Protein AF-A0A2V9P251-F1 (afdb_monomer_lite)

Secondary structure (DSSP, 8-state):
--S---SPPPHHHHHHHHHHHHHIIIIIT---PBPTT-SSB-EEE--GGG-GGGTTSSSS---TTHHHHHHHTTEEEE------TTSTT--S--S-EEEEPS-TTSS-GGGSEEEPBTT----SSSEEEPPP-EEE--STTS--EEE--B-BTTB---HHHHHHHHHT--EEBTEEEEE----B-----TT----

pLDDT: mean 88.56, std 14.79, range [35.94, 98.62]

Foldseek 3Di:
DDDDDPAADEPVVLLVVLLVVQCCCCPVVVNFDADDVGPATADADEQDLLCQLNQLPRPSHDQVLRQVSCVVNHYQEYEHDDNDPPRSNHAPDALAKFAFADDNNGGPSNSDGGGAAPPDDDDHDNIYDYADWDWAPPDDPDDIDTLRQEDDPVDHDDVVSVVSRVVSQHAHHVCSVGRDHDHDYDPDDVPDDDD

Structure (mmCIF, N/CA/C/O backbone):
data_AF-A0A2V9P251-F1
#
_entry.id   AF-A0A2V9P251-F1
#
loop_
_atom_site.group_PDB
_atom_site.id
_atom_site.type_symbol
_atom_site.label_atom_id
_atom_site.label_alt_id
_atom_site.label_comp_id
_atom_site.label_asym_id
_atom_site.label_entity_id
_atom_site.label_seq_id
_atom_site.pdbx_PDB_ins_code
_atom_site.Cartn_x
_atom_site.Cartn_y
_atom_site.Cartn_z
_atom_site.occupancy
_atom_site.B_iso_or_equiv
_atom_site.auth_seq_id
_atom_site.auth_comp_id
_atom_site.auth_asym_id
_atom_site.auth_atom_id
_atom_site.pdbx_PDB_model_num
ATOM 1 N N . MET A 1 1 ? 2.688 17.380 0.566 1.00 39.50 1 MET A N 1
ATOM 2 C CA . MET A 1 1 ? 3.523 18.084 1.564 1.00 39.50 1 MET A CA 1
ATOM 3 C C . MET A 1 1 ? 4.499 17.103 2.202 1.00 39.50 1 MET A C 1
ATOM 5 O O . MET A 1 1 ? 4.046 16.197 2.878 1.00 39.50 1 MET A O 1
ATOM 9 N N . HIS A 1 2 ? 5.799 17.249 1.921 1.00 40.16 2 HIS A N 1
ATOM 10 C CA . HIS A 1 2 ? 6.932 17.046 2.845 1.00 40.16 2 HIS A CA 1
ATOM 11 C C . HIS A 1 2 ? 8.227 17.407 2.093 1.00 40.16 2 HIS A C 1
ATOM 13 O O . HIS A 1 2 ? 9.021 16.552 1.711 1.00 40.16 2 HIS A O 1
ATOM 19 N N . HIS A 1 3 ? 8.419 18.707 1.858 1.00 35.94 3 HIS A N 1
ATOM 20 C CA . HIS A 1 3 ? 9.740 19.277 1.613 1.00 35.94 3 HIS A CA 1
ATOM 21 C C . HIS A 1 3 ? 10.192 19.915 2.935 1.00 35.94 3 HIS A C 1
ATOM 23 O O . HIS A 1 3 ? 9.506 20.794 3.446 1.00 35.94 3 HIS A O 1
ATOM 29 N N . GLY A 1 4 ? 11.311 19.463 3.513 1.00 38.66 4 GLY A N 1
ATOM 30 C CA . GLY A 1 4 ? 12.093 20.314 4.422 1.00 38.66 4 GLY A CA 1
ATOM 31 C C . GLY A 1 4 ? 11.937 20.184 5.944 1.00 38.66 4 GLY A C 1
ATOM 32 O O . GLY A 1 4 ? 12.237 21.155 6.628 1.00 38.66 4 GLY A O 1
ATOM 33 N N . VAL A 1 5 ? 11.565 19.035 6.525 1.00 47.91 5 VAL A N 1
ATOM 34 C CA . VAL A 1 5 ? 11.660 18.870 7.996 1.00 47.91 5 VAL A CA 1
ATOM 35 C C . VAL A 1 5 ? 12.828 17.948 8.349 1.00 47.91 5 VAL A C 1
ATOM 37 O O . VAL A 1 5 ? 12.764 16.740 8.157 1.00 47.91 5 VAL A O 1
ATOM 40 N N . GLY A 1 6 ? 13.918 18.527 8.862 1.00 52.47 6 GLY A N 1
ATOM 41 C CA . GLY A 1 6 ? 15.155 17.827 9.247 1.00 52.47 6 GLY A CA 1
ATOM 42 C C . GLY A 1 6 ? 15.065 16.982 10.526 1.00 52.47 6 GLY A C 1
ATOM 43 O O . GLY A 1 6 ? 16.098 16.622 11.086 1.00 52.47 6 GLY A O 1
ATOM 44 N N . LYS A 1 7 ? 13.856 16.689 11.022 1.00 58.16 7 LYS A N 1
ATOM 45 C CA . LYS A 1 7 ? 13.626 15.834 12.193 1.00 58.16 7 LYS A CA 1
ATOM 46 C C . LYS A 1 7 ? 12.482 14.852 11.913 1.00 58.16 7 LYS A C 1
ATOM 48 O O . LYS A 1 7 ? 11.499 15.260 11.297 1.00 58.16 7 LYS A O 1
ATOM 53 N N . PRO A 1 8 ? 12.606 13.585 12.348 1.00 64.50 8 PRO A N 1
ATOM 54 C CA . PRO A 1 8 ? 11.545 12.596 12.206 1.00 64.50 8 PRO A CA 1
ATOM 55 C C . PRO A 1 8 ? 10.270 13.065 12.910 1.00 64.50 8 PRO A C 1
ATOM 57 O O . PRO A 1 8 ? 10.334 13.626 14.007 1.00 64.50 8 PRO A O 1
ATOM 60 N N . ASP A 1 9 ? 9.127 12.839 12.262 1.00 70.75 9 ASP A N 1
ATOM 61 C CA . ASP A 1 9 ? 7.823 13.136 12.847 1.00 70.75 9 ASP A CA 1
ATOM 62 C C . ASP A 1 9 ? 7.563 12.254 14.081 1.00 70.75 9 ASP A C 1
ATOM 64 O O . ASP A 1 9 ? 8.146 11.174 14.219 1.00 70.75 9 ASP A O 1
ATOM 68 N N . LYS A 1 10 ? 6.717 12.728 15.000 1.00 86.94 10 LYS A N 1
ATOM 69 C CA . LYS A 1 10 ? 6.345 11.995 16.220 1.00 86.94 10 LYS A CA 1
ATOM 70 C C . LYS A 1 10 ? 4.962 11.351 16.067 1.00 86.94 10 LYS A C 1
ATOM 72 O O . LYS A 1 10 ? 4.095 11.979 15.456 1.00 86.94 10 LYS A O 1
ATOM 77 N N . PRO A 1 11 ? 4.709 10.181 16.689 1.00 91.94 11 PRO A N 1
ATOM 78 C CA . PRO A 1 11 ? 3.411 9.500 16.642 1.00 91.94 11 PRO A CA 1
ATOM 79 C C . PRO A 1 11 ? 2.206 10.413 16.922 1.00 91.94 11 PRO A C 1
ATOM 81 O O . PRO A 1 11 ? 1.194 10.357 16.221 1.00 91.94 11 PRO A O 1
ATOM 84 N N . GLU A 1 12 ? 2.313 11.294 17.918 1.00 93.00 12 GLU A N 1
ATOM 85 C CA . GLU A 1 12 ? 1.229 12.193 18.328 1.00 93.00 12 GLU A CA 1
ATOM 86 C C . GLU A 1 12 ? 0.926 13.238 17.251 1.00 93.00 12 GLU A C 1
ATOM 88 O O . GLU A 1 12 ? -0.236 13.545 16.977 1.00 93.00 12 GLU A O 1
ATOM 93 N N . ASN A 1 13 ? 1.970 13.771 16.614 1.00 91.81 13 ASN A N 1
ATOM 94 C CA . ASN A 1 13 ? 1.813 14.760 15.559 1.00 91.81 13 ASN A CA 1
ATOM 95 C C . ASN A 1 13 ? 1.251 14.126 14.283 1.00 91.81 13 ASN A C 1
ATOM 97 O O . ASN A 1 13 ? 0.308 14.670 13.712 1.00 91.81 13 ASN A O 1
ATOM 101 N N . THR A 1 14 ? 1.755 12.951 13.896 1.00 93.62 14 THR A N 1
ATOM 102 C CA . THR A 1 14 ? 1.234 12.183 12.759 1.00 93.62 14 THR A CA 1
ATOM 103 C C . THR A 1 14 ? -0.256 11.890 12.931 1.00 93.62 14 THR A C 1
ATOM 105 O O . THR A 1 14 ? -1.044 12.178 12.032 1.00 93.62 14 THR A O 1
ATOM 108 N N . ARG A 1 15 ? -0.685 11.425 14.115 1.00 96.69 15 ARG A N 1
ATOM 109 C CA . ARG A 1 15 ? -2.111 11.213 14.418 1.00 96.69 15 ARG A CA 1
ATOM 110 C C . ARG A 1 15 ? -2.925 12.491 14.270 1.00 96.69 15 ARG A C 1
ATOM 112 O O . ARG A 1 15 ? -3.966 12.477 13.622 1.00 96.69 15 ARG A O 1
ATOM 119 N N . ARG A 1 16 ? -2.462 13.588 14.873 1.00 96.38 16 ARG A N 1
ATOM 120 C CA . ARG A 1 16 ? -3.161 14.877 14.837 1.00 96.38 16 ARG A CA 1
ATOM 121 C C . ARG A 1 16 ? -3.346 15.376 13.405 1.00 96.38 16 ARG A C 1
ATOM 123 O O . ARG A 1 16 ? -4.440 15.794 13.050 1.00 96.38 16 ARG A O 1
ATOM 130 N N . VAL A 1 17 ? -2.297 15.324 12.584 1.00 95.06 17 VAL A N 1
ATOM 131 C CA . VAL A 1 17 ? -2.354 15.774 11.185 1.00 95.06 17 VAL A CA 1
ATOM 132 C C . VAL A 1 17 ? -3.311 14.905 10.369 1.00 95.06 17 VAL A C 1
ATOM 134 O O . VAL A 1 17 ? -4.145 15.454 9.652 1.00 95.06 17 VAL A O 1
ATOM 137 N N . LEU A 1 18 ? -3.233 13.578 10.508 1.00 96.44 18 LEU A N 1
ATOM 138 C CA . LEU A 1 18 ? -4.106 12.650 9.785 1.00 96.44 18 LEU A CA 1
ATOM 139 C C . LEU A 1 18 ? -5.579 12.836 10.156 1.00 96.44 18 LEU A C 1
ATOM 141 O O . LEU A 1 18 ? -6.403 12.997 9.260 1.00 96.44 18 LEU A O 1
ATOM 145 N N . SER A 1 19 ? -5.907 12.863 11.451 1.00 96.06 19 SER A N 1
ATOM 146 C CA . SER A 1 19 ? -7.288 13.058 11.905 1.00 96.06 19 SER A CA 1
ATOM 147 C C . SER A 1 19 ? -7.840 14.411 11.467 1.00 96.06 19 SER A C 1
ATOM 149 O O . SER A 1 19 ? -8.916 14.457 10.884 1.00 96.06 19 SER A O 1
ATOM 151 N N . ASN A 1 20 ? -7.086 15.500 11.667 1.00 96.75 20 ASN A N 1
ATOM 152 C CA . ASN A 1 20 ? -7.547 16.837 11.292 1.00 96.75 20 ASN A CA 1
ATOM 153 C C . ASN A 1 20 ? -7.801 16.941 9.785 1.00 96.75 20 ASN A C 1
ATOM 155 O O . ASN A 1 20 ? -8.830 17.459 9.368 1.00 96.75 20 ASN A O 1
ATOM 159 N N . PHE A 1 21 ? -6.875 16.444 8.960 1.00 96.12 21 PHE A N 1
ATOM 160 C CA . PHE A 1 21 ? -7.030 16.524 7.511 1.00 96.12 21 PHE A CA 1
ATOM 161 C C . PHE A 1 21 ? -8.174 15.640 7.003 1.00 96.12 21 PHE A C 1
ATOM 163 O O . PHE A 1 21 ? -8.950 16.074 6.155 1.00 96.12 21 PHE A O 1
ATOM 170 N N . ARG A 1 22 ? -8.327 14.430 7.558 1.00 96.38 22 ARG A N 1
ATOM 171 C CA . ARG A 1 22 ? -9.478 13.555 7.298 1.00 96.38 22 ARG A CA 1
ATOM 172 C C . ARG A 1 22 ? -10.793 14.263 7.628 1.00 96.38 22 ARG A C 1
ATOM 174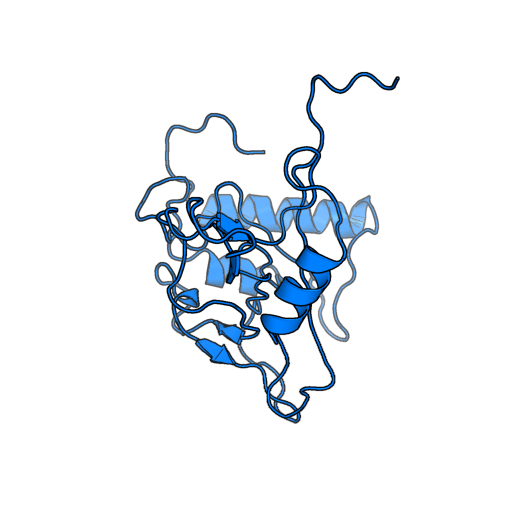 O O . ARG A 1 22 ? -11.708 14.225 6.813 1.00 96.38 22 ARG A O 1
ATOM 181 N N . ASP A 1 23 ? -10.884 14.895 8.793 1.00 95.25 23 ASP A N 1
ATOM 182 C CA . ASP A 1 23 ? -12.118 15.534 9.258 1.00 95.25 23 ASP A CA 1
ATOM 183 C C . ASP A 1 23 ? -12.479 16.753 8.403 1.00 95.25 23 ASP A C 1
ATOM 185 O O . ASP A 1 23 ? -13.636 16.891 8.017 1.00 95.25 23 ASP A O 1
ATOM 189 N N . ILE A 1 24 ? -11.496 17.565 8.000 1.00 96.62 24 ILE A N 1
ATOM 190 C CA . ILE A 1 24 ? -11.701 18.659 7.034 1.00 96.62 24 ILE A CA 1
ATOM 191 C C . ILE A 1 24 ? -12.246 18.106 5.708 1.00 96.62 24 ILE A C 1
ATOM 193 O O . ILE A 1 24 ? -13.271 18.568 5.204 1.00 96.62 24 ILE A O 1
ATOM 197 N N . LEU A 1 25 ? -11.608 17.071 5.150 1.00 96.38 25 LEU A N 1
ATOM 198 C CA . LEU A 1 25 ? -12.067 16.455 3.902 1.00 96.38 25 LEU A CA 1
ATOM 199 C C . LEU A 1 25 ? -13.481 15.875 4.018 1.00 96.38 25 LEU A C 1
ATOM 201 O O . LEU A 1 25 ? -14.249 15.960 3.063 1.00 96.38 25 LEU A O 1
ATOM 205 N N . ALA A 1 26 ? -13.828 15.281 5.158 1.00 95.06 26 ALA A N 1
ATOM 206 C CA . ALA A 1 26 ? -15.131 14.667 5.374 1.00 95.06 26 ALA A CA 1
ATOM 207 C C . ALA A 1 26 ? -16.236 15.705 5.605 1.00 95.06 26 ALA A C 1
ATOM 209 O O . ALA A 1 26 ? -17.254 15.682 4.919 1.00 95.06 26 ALA A O 1
ATOM 210 N N . PHE A 1 27 ? -16.042 16.612 6.560 1.00 94.00 27 PHE A N 1
ATOM 211 C CA . PHE A 1 27 ? -17.118 17.448 7.092 1.00 94.00 27 PHE A CA 1
ATOM 212 C C . PHE A 1 27 ? -17.202 18.825 6.439 1.00 94.00 27 PHE A C 1
ATOM 214 O O . PHE A 1 27 ? -18.299 19.363 6.321 1.00 94.00 27 PHE A O 1
ATOM 221 N N . GLU A 1 28 ? -16.081 19.387 5.983 1.00 96.06 28 GLU A N 1
ATOM 222 C CA . GLU A 1 28 ? -16.081 20.691 5.307 1.00 96.06 28 GLU A CA 1
ATOM 223 C C . GLU A 1 28 ? -16.204 20.543 3.788 1.00 96.06 28 GLU A C 1
ATOM 225 O O . GLU A 1 28 ? -16.852 21.359 3.134 1.00 96.06 28 GLU A O 1
ATOM 230 N N . HIS A 1 29 ? -15.611 19.489 3.219 1.00 96.25 29 HIS A N 1
ATOM 231 C CA . HIS A 1 29 ? -15.580 19.286 1.767 1.00 96.25 29 HIS A CA 1
ATOM 232 C C . HIS A 1 29 ? -16.462 18.139 1.257 1.00 96.25 29 HIS A C 1
ATOM 234 O O . HIS A 1 29 ? -16.641 18.018 0.045 1.00 96.25 29 HIS A O 1
ATOM 240 N N . GLY A 1 30 ? -17.012 17.291 2.135 1.00 94.19 30 GLY A N 1
ATOM 241 C CA . GLY A 1 30 ? -17.865 16.168 1.724 1.00 94.19 30 GLY A CA 1
ATOM 242 C C . GLY A 1 30 ? -17.152 15.133 0.844 1.00 94.19 30 GLY A C 1
ATOM 243 O O . GLY A 1 30 ? -17.795 14.423 0.076 1.00 94.19 30 GLY A O 1
ATOM 244 N N . CYS A 1 31 ? -15.819 15.064 0.904 1.00 94.75 31 CYS A N 1
ATOM 245 C CA . CYS A 1 31 ? -14.997 14.223 0.032 1.00 94.75 31 CYS A CA 1
ATOM 246 C C . CYS A 1 31 ? -14.789 12.800 0.562 1.00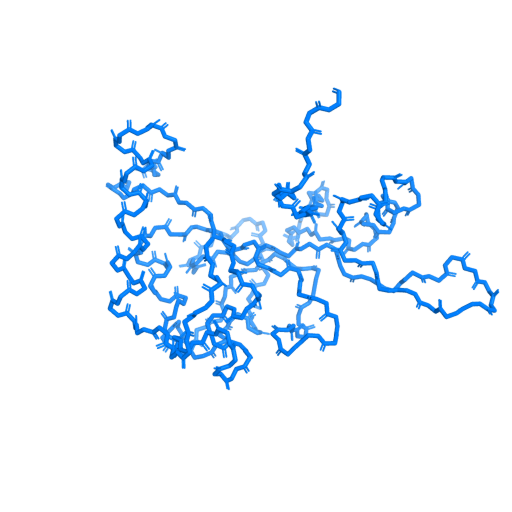 94.75 31 CYS A C 1
ATOM 248 O O . CYS A 1 31 ? -14.278 11.955 -0.173 1.00 94.75 31 CYS A O 1
ATOM 250 N N . LEU A 1 32 ? -15.134 12.530 1.823 1.00 93.94 32 LEU A N 1
ATOM 251 C CA . LEU A 1 32 ? -14.963 11.222 2.454 1.00 93.94 32 LEU A CA 1
ATOM 252 C C . LEU A 1 32 ? -16.281 10.737 3.048 1.00 93.94 32 LEU A C 1
ATOM 254 O O . LEU A 1 32 ? -17.010 11.502 3.674 1.00 93.94 32 LEU A O 1
ATOM 258 N N . ALA A 1 33 ? -16.543 9.444 2.884 1.00 87.94 33 ALA A N 1
ATOM 259 C CA . ALA A 1 33 ? -17.666 8.761 3.506 1.00 87.94 33 ALA A CA 1
ATOM 260 C C . ALA A 1 33 ? -17.204 7.986 4.745 1.00 87.94 33 ALA A C 1
ATOM 262 O O . ALA A 1 33 ? -16.061 7.523 4.822 1.00 87.94 33 ALA A O 1
ATOM 263 N N . SER A 1 34 ? -18.111 7.805 5.697 1.00 85.38 34 SER A N 1
ATOM 264 C CA . SER A 1 34 ? -17.949 6.811 6.756 1.00 85.38 34 SER A CA 1
ATOM 265 C C . SER A 1 34 ? -18.421 5.441 6.263 1.00 85.38 34 SER A C 1
ATOM 267 O O . SER A 1 34 ? -19.246 5.354 5.354 1.00 85.38 34 SER A O 1
ATOM 269 N N . GLY A 1 35 ? -17.871 4.367 6.832 1.00 72.81 35 GLY A N 1
ATOM 270 C CA . GLY A 1 35 ? -18.372 3.014 6.571 1.00 72.81 35 GLY A CA 1
ATOM 271 C C . GLY A 1 35 ? -19.738 2.785 7.224 1.00 72.81 35 GLY A C 1
ATOM 272 O O . GLY A 1 35 ? -20.095 3.484 8.171 1.00 72.81 35 GLY A O 1
ATOM 273 N N . ASP A 1 36 ? -20.486 1.787 6.751 1.00 67.06 36 ASP A N 1
ATOM 274 C CA . ASP A 1 36 ? -21.768 1.412 7.356 1.00 67.06 36 ASP A CA 1
ATOM 275 C C . ASP A 1 36 ? -21.584 1.055 8.841 1.00 67.06 36 ASP A C 1
ATOM 277 O O . ASP A 1 36 ? -20.891 0.097 9.185 1.00 67.06 36 ASP A O 1
ATOM 281 N N . GLY A 1 37 ? -22.202 1.843 9.725 1.00 69.12 37 GLY A N 1
ATOM 282 C CA . GLY A 1 37 ? -22.107 1.675 11.180 1.00 69.12 37 GLY A CA 1
ATOM 283 C C . GLY A 1 37 ? -20.851 2.270 11.830 1.00 69.12 37 GLY A C 1
ATOM 284 O O . GLY A 1 37 ? -20.758 2.266 13.057 1.00 69.12 37 GLY A O 1
ATOM 285 N N . ASP A 1 38 ? -19.919 2.824 11.049 1.00 74.88 38 ASP A N 1
ATOM 286 C CA . ASP A 1 38 ? -18.757 3.545 11.565 1.00 74.88 38 ASP A CA 1
ATOM 287 C C . ASP A 1 38 ? -19.068 5.043 11.683 1.00 74.88 38 ASP A C 1
ATOM 289 O O . ASP A 1 38 ? -19.500 5.687 10.731 1.00 74.88 38 ASP A O 1
ATOM 293 N N . ASN A 1 39 ? -18.741 5.645 12.827 1.00 80.12 39 ASN A N 1
ATOM 294 C CA . ASN A 1 39 ? -18.797 7.106 12.992 1.00 80.12 39 ASN A CA 1
ATOM 295 C C . ASN A 1 39 ? -17.512 7.811 12.520 1.00 80.12 39 ASN A C 1
ATOM 297 O O . ASN A 1 39 ? -17.363 9.017 12.706 1.00 80.12 39 ASN A O 1
ATOM 301 N N . ILE A 1 40 ? -16.562 7.067 11.948 1.00 89.25 40 ILE A N 1
ATOM 302 C CA . ILE A 1 40 ? -15.250 7.579 11.550 1.00 89.25 40 ILE A CA 1
ATOM 303 C C . ILE A 1 40 ? -15.162 7.605 10.017 1.00 89.25 40 ILE A C 1
ATOM 305 O O . ILE A 1 40 ? -15.288 6.541 9.399 1.00 89.25 40 ILE A O 1
ATOM 309 N N . PRO A 1 41 ? -14.890 8.772 9.395 1.00 94.75 41 PRO A N 1
ATOM 310 C CA . PRO A 1 41 ? -14.654 8.853 7.958 1.00 94.75 41 PRO A CA 1
ATOM 311 C C . PRO A 1 41 ? -13.505 7.939 7.522 1.00 94.75 41 PRO A C 1
ATOM 313 O O . PRO A 1 41 ? -12.469 7.839 8.186 1.00 94.75 41 PRO A O 1
ATOM 316 N N . ARG A 1 42 ? -13.673 7.259 6.391 1.00 95.31 42 ARG A N 1
ATOM 317 C CA . ARG A 1 42 ? -12.713 6.281 5.872 1.00 95.31 42 ARG A CA 1
ATOM 318 C C . ARG A 1 42 ? -11.880 6.897 4.754 1.00 95.31 42 ARG A C 1
ATOM 320 O O . ARG A 1 42 ? -12.405 7.580 3.880 1.00 95.31 42 ARG A O 1
ATOM 327 N N . TYR A 1 43 ? -10.577 6.624 4.750 1.00 96.88 43 TYR A N 1
ATOM 328 C CA . TYR A 1 43 ? -9.664 7.138 3.724 1.00 96.88 43 TYR A CA 1
ATOM 329 C C . TYR A 1 43 ? -8.630 6.098 3.282 1.00 96.88 43 TYR A C 1
ATOM 331 O O . TYR A 1 43 ? -8.357 5.124 3.986 1.00 96.88 43 TYR A O 1
ATOM 339 N N . ALA A 1 44 ? -8.062 6.307 2.095 1.00 97.06 44 ALA A N 1
ATOM 340 C CA . ALA A 1 44 ? -6.886 5.584 1.627 1.00 97.06 44 ALA A CA 1
ATOM 341 C C . ALA A 1 44 ? -5.649 6.477 1.764 1.00 97.06 44 ALA A C 1
ATOM 343 O O . ALA A 1 44 ? -5.729 7.695 1.606 1.00 97.06 44 ALA A O 1
ATOM 344 N N . PHE A 1 45 ? -4.505 5.869 2.053 1.00 96.94 45 PHE A N 1
ATOM 345 C CA . PHE A 1 45 ? -3.260 6.567 2.337 1.00 96.94 45 PHE A CA 1
ATOM 346 C C . PHE A 1 45 ? -2.186 6.263 1.295 1.00 96.94 45 PHE A C 1
ATOM 348 O O . PHE A 1 45 ? -2.121 5.167 0.739 1.00 96.94 45 PHE A O 1
ATOM 355 N N . VAL A 1 46 ? -1.315 7.238 1.045 1.00 94.81 46 VAL A N 1
ATOM 356 C CA . VAL A 1 46 ? -0.088 7.070 0.266 1.00 94.81 46 VAL A CA 1
ATOM 357 C C . VAL A 1 46 ? 1.028 7.858 0.944 1.00 94.81 46 VAL A C 1
ATOM 359 O O . VAL A 1 46 ? 0.918 9.066 1.154 1.00 94.81 46 VAL A O 1
ATOM 362 N N . HIS A 1 47 ? 2.110 7.176 1.305 1.00 93.06 47 HIS A N 1
ATOM 363 C CA . HIS A 1 47 ? 3.210 7.781 2.043 1.00 93.06 47 HIS A CA 1
ATOM 364 C C . HIS A 1 47 ? 4.165 8.533 1.104 1.00 93.06 47 HIS A C 1
ATOM 366 O O . HIS A 1 47 ? 4.738 7.957 0.173 1.00 93.06 47 HIS A O 1
ATOM 372 N N . GLY A 1 48 ? 4.437 9.808 1.394 1.00 82.75 48 GLY A N 1
ATOM 373 C CA . GLY A 1 48 ? 5.473 10.573 0.689 1.00 82.75 48 GLY A CA 1
ATOM 374 C C . GLY A 1 48 ? 6.865 9.964 0.904 1.00 82.75 48 GLY A C 1
ATOM 375 O O . GLY A 1 48 ? 7.221 9.635 2.028 1.00 82.75 48 GLY A O 1
ATOM 376 N N . ASN A 1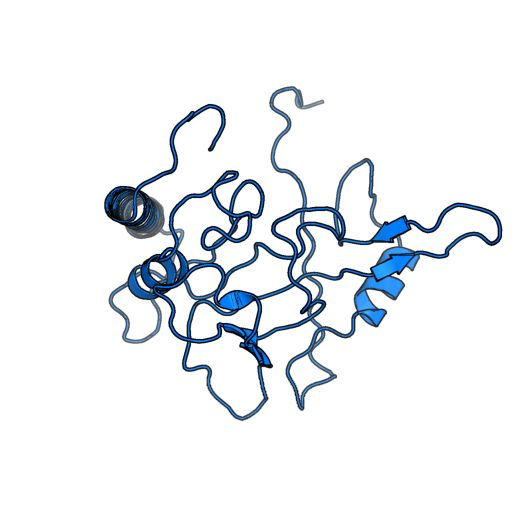 49 ? 7.675 9.784 -0.142 1.00 86.94 49 ASN A N 1
ATOM 377 C CA . ASN A 1 49 ? 8.978 9.084 -0.077 1.00 86.94 49 ASN A CA 1
ATOM 378 C C . ASN A 1 49 ? 8.909 7.584 0.276 1.00 86.94 49 ASN A C 1
ATOM 380 O O . ASN A 1 49 ? 9.926 6.988 0.631 1.00 86.94 49 ASN A O 1
ATOM 384 N N . PHE A 1 50 ? 7.731 6.962 0.185 1.00 91.69 50 PHE A N 1
ATOM 385 C CA . PHE A 1 50 ? 7.521 5.516 0.314 1.00 91.69 50 PHE A CA 1
ATOM 386 C C . PHE A 1 50 ? 7.841 4.872 1.676 1.00 91.69 50 PHE A C 1
ATOM 388 O O . PHE A 1 50 ? 7.655 3.667 1.830 1.00 91.69 50 PHE A O 1
ATOM 395 N N . ALA A 1 51 ? 8.320 5.633 2.662 1.00 93.06 51 ALA A N 1
ATOM 396 C CA . ALA A 1 51 ? 8.903 5.130 3.908 1.00 93.06 51 ALA A CA 1
ATOM 397 C C . ALA A 1 51 ? 7.877 4.699 4.980 1.00 93.06 51 ALA A C 1
ATOM 399 O O . ALA A 1 51 ? 8.145 4.856 6.170 1.00 93.06 51 ALA A O 1
ATOM 400 N N . LEU A 1 52 ? 6.757 4.097 4.559 1.00 95.81 52 LEU A N 1
ATOM 401 C CA . LEU A 1 52 ? 5.647 3.650 5.409 1.00 95.81 52 LEU A CA 1
ATOM 402 C C . LEU A 1 52 ? 6.134 2.896 6.653 1.00 95.81 52 LEU A C 1
ATOM 404 O O . LEU A 1 52 ? 7.003 2.027 6.544 1.00 95.81 52 LEU A O 1
ATOM 408 N N . ALA A 1 53 ? 5.576 3.219 7.817 1.00 95.94 53 ALA A N 1
ATOM 409 C CA . ALA A 1 53 ? 5.927 2.714 9.143 1.00 95.94 53 ALA A CA 1
ATOM 410 C C . ALA A 1 53 ? 7.429 2.598 9.360 1.00 95.94 53 ALA A C 1
ATOM 412 O O . ALA A 1 53 ? 7.940 1.536 9.729 1.00 95.94 53 ALA A O 1
ATOM 413 N N . ASN A 1 54 ? 8.143 3.678 9.045 1.00 94.12 54 ASN A N 1
ATOM 414 C CA . ASN A 1 54 ? 9.586 3.769 9.199 1.00 94.12 54 ASN A CA 1
ATOM 415 C C . ASN A 1 54 ? 10.353 2.623 8.484 1.00 94.12 54 ASN A C 1
ATOM 417 O O . ASN A 1 54 ? 11.379 2.095 8.939 1.00 94.12 54 ASN A O 1
ATOM 421 N N . SER A 1 55 ? 9.856 2.192 7.322 1.00 93.81 55 SER A N 1
ATOM 422 C CA . SER A 1 55 ? 10.437 1.075 6.559 1.00 93.81 55 SER A CA 1
ATOM 423 C C . SER A 1 55 ? 11.865 1.331 6.085 1.00 93.81 55 SER A C 1
ATOM 425 O O . SER A 1 55 ? 12.633 0.371 5.951 1.00 93.81 55 SER A O 1
ATOM 427 N N . ALA A 1 56 ? 12.248 2.600 5.934 1.00 91.94 56 ALA A N 1
ATOM 428 C CA . ALA A 1 56 ? 13.590 3.032 5.562 1.00 91.94 56 ALA A CA 1
ATOM 429 C C . ALA A 1 56 ? 14.522 3.338 6.761 1.00 91.94 56 ALA A C 1
ATOM 431 O O . ALA A 1 56 ? 15.625 3.841 6.553 1.00 91.94 56 ALA A O 1
ATOM 432 N N . GLY A 1 57 ? 14.125 3.013 8.001 1.00 87.94 57 GLY A N 1
ATOM 433 C CA . GLY A 1 57 ? 15.017 3.018 9.172 1.00 87.94 57 GLY A CA 1
ATOM 434 C C . GLY A 1 57 ? 15.501 4.406 9.604 1.00 87.94 57 GLY A C 1
ATOM 435 O O . GLY A 1 57 ? 16.694 4.612 9.796 1.00 87.94 57 GLY A O 1
ATOM 436 N N . GLY A 1 58 ? 14.581 5.357 9.719 1.00 85.75 58 GLY A N 1
ATOM 437 C CA . GLY A 1 58 ? 14.787 6.744 10.134 1.00 85.75 58 GLY A CA 1
ATOM 438 C C . GLY A 1 58 ? 14.912 7.710 8.957 1.00 85.75 58 GLY A C 1
ATOM 439 O O . GLY A 1 58 ? 14.959 8.923 9.148 1.00 85.75 58 GLY A O 1
ATOM 440 N N . ARG A 1 59 ? 14.968 7.188 7.726 1.00 83.88 59 ARG A N 1
ATOM 441 C CA . ARG A 1 59 ? 15.018 7.993 6.502 1.00 83.88 59 ARG A CA 1
ATOM 442 C C . ARG A 1 59 ? 13.598 8.339 6.067 1.00 83.88 59 ARG A C 1
ATOM 444 O O . ARG A 1 59 ? 12.799 7.440 5.830 1.00 83.88 59 ARG A O 1
ATOM 451 N N . ALA A 1 60 ? 13.308 9.630 5.932 1.00 83.62 60 ALA A N 1
ATOM 452 C CA . ALA A 1 60 ? 12.026 10.198 5.489 1.00 83.62 60 ALA A CA 1
ATOM 453 C C . ALA A 1 60 ? 10.787 9.932 6.376 1.00 83.62 60 ALA A C 1
ATOM 455 O O . ALA A 1 60 ? 9.831 10.693 6.287 1.00 83.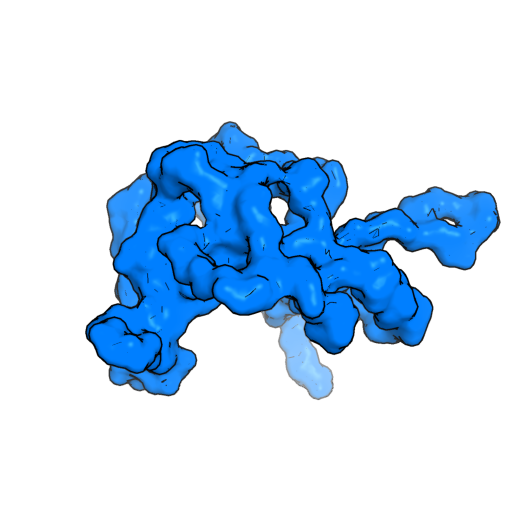62 60 ALA A O 1
ATOM 456 N N . CYS A 1 61 ? 10.805 8.920 7.244 1.00 85.06 61 CYS A N 1
ATOM 457 C CA . CYS A 1 61 ? 9.815 8.678 8.292 1.00 85.06 61 CYS A CA 1
ATOM 458 C C . CYS A 1 61 ? 10.534 8.154 9.543 1.00 85.06 61 CYS A C 1
ATOM 460 O O . CYS A 1 61 ? 11.546 7.464 9.427 1.00 85.06 61 CYS A O 1
ATOM 462 N N . GLY A 1 62 ? 10.030 8.495 10.731 1.00 87.00 62 GLY A N 1
ATOM 463 C CA . GLY A 1 62 ? 10.551 8.005 12.014 1.00 87.00 62 GLY A CA 1
ATOM 464 C C . GLY A 1 62 ? 9.487 7.410 12.933 1.00 87.00 62 GLY A C 1
ATOM 465 O O . GLY A 1 62 ? 9.772 7.162 14.100 1.00 87.00 62 GLY A O 1
ATOM 466 N N . VAL A 1 63 ? 8.275 7.182 12.424 1.00 94.12 63 VAL A N 1
ATOM 467 C CA . VAL A 1 63 ? 7.133 6.711 13.212 1.00 94.12 63 VAL A CA 1
ATOM 468 C C . VAL A 1 63 ? 6.958 5.210 13.004 1.00 94.12 63 VAL A C 1
ATOM 470 O O . VAL A 1 63 ? 6.420 4.759 11.995 1.00 94.12 63 VAL A O 1
ATOM 473 N N . ASP A 1 64 ? 7.424 4.418 13.968 1.00 96.25 64 ASP A N 1
ATOM 474 C CA . ASP A 1 64 ? 7.299 2.955 13.924 1.00 96.25 64 ASP A CA 1
ATOM 475 C C . ASP A 1 64 ? 5.837 2.496 14.008 1.00 96.25 64 ASP A C 1
ATOM 477 O O . ASP A 1 64 ? 5.453 1.539 13.341 1.00 96.25 64 ASP A O 1
ATOM 481 N N . SER A 1 65 ? 5.012 3.212 14.775 1.00 96.75 65 SER A N 1
ATOM 482 C CA . SER A 1 65 ? 3.598 2.910 15.011 1.00 96.75 65 SER A CA 1
ATOM 483 C C . SER A 1 65 ? 2.646 3.498 13.962 1.00 96.75 65 SER A C 1
ATOM 485 O O . SER A 1 65 ? 1.438 3.554 14.186 1.00 96.75 65 SER A O 1
ATOM 487 N N . GLU A 1 66 ? 3.157 3.936 12.806 1.00 97.31 66 GLU A N 1
ATOM 488 C CA . GLU A 1 66 ? 2.349 4.613 11.784 1.00 97.31 66 GLU A CA 1
ATOM 489 C C . GLU A 1 66 ? 1.184 3.742 11.299 1.00 97.31 66 GLU A C 1
ATOM 491 O O . GLU A 1 66 ? 0.077 4.243 11.144 1.00 97.31 66 GLU A O 1
ATOM 496 N N . MET A 1 67 ? 1.383 2.428 11.138 1.00 97.88 67 MET A N 1
ATOM 497 C CA . MET A 1 67 ? 0.302 1.522 10.722 1.00 97.88 67 MET A CA 1
ATOM 498 C C . MET A 1 67 ? -0.831 1.446 11.748 1.00 97.88 67 MET A C 1
ATOM 500 O O . MET A 1 67 ? -1.995 1.403 11.354 1.00 97.88 67 MET A O 1
ATOM 504 N N . LEU A 1 68 ? -0.509 1.461 13.047 1.00 98.12 68 LEU A N 1
ATOM 505 C CA . LEU A 1 68 ? -1.516 1.524 14.108 1.00 98.12 68 LEU A CA 1
ATOM 506 C C . LEU A 1 68 ? -2.292 2.845 14.042 1.00 98.12 68 LEU A C 1
ATOM 508 O O . LEU A 1 68 ? -3.519 2.841 14.083 1.00 98.12 68 LEU A O 1
ATOM 512 N N . ILE A 1 69 ? -1.586 3.968 13.881 1.00 98.00 69 ILE A N 1
ATOM 513 C CA . ILE A 1 69 ? -2.208 5.295 13.769 1.00 98.00 69 ILE A CA 1
ATOM 514 C C . ILE A 1 69 ? -3.131 5.356 12.548 1.00 98.00 69 ILE A C 1
ATOM 516 O O . ILE A 1 69 ? -4.262 5.826 12.657 1.00 98.00 69 ILE A O 1
ATOM 520 N N . LEU A 1 70 ? -2.680 4.863 11.392 1.00 97.75 70 LEU A N 1
ATOM 521 C CA . LEU A 1 70 ? -3.489 4.789 10.177 1.00 97.75 70 LEU A CA 1
ATOM 522 C C . LEU A 1 70 ? -4.769 3.981 10.429 1.00 97.75 70 LEU A C 1
ATOM 524 O O . LEU A 1 70 ? -5.858 4.461 10.122 1.00 97.75 70 LEU A O 1
ATOM 528 N N . ALA A 1 71 ? -4.661 2.801 11.044 1.00 96.50 71 ALA A N 1
ATOM 529 C CA . ALA A 1 71 ? -5.814 1.961 11.358 1.00 96.50 71 ALA A CA 1
ATOM 530 C C . ALA A 1 71 ? -6.830 2.676 12.268 1.00 96.50 71 ALA A C 1
ATOM 532 O O . ALA A 1 71 ? -8.014 2.755 11.942 1.00 96.50 71 ALA A O 1
ATOM 533 N N . GLU A 1 72 ? -6.362 3.251 13.378 1.00 95.88 72 GLU A N 1
ATOM 534 C CA . GLU A 1 72 ? -7.208 3.921 14.378 1.00 95.88 72 GLU A CA 1
ATOM 535 C C . GLU A 1 72 ? -7.836 5.221 13.870 1.00 95.88 72 GLU A C 1
ATOM 537 O O . GLU A 1 72 ? -8.886 5.642 14.350 1.00 95.88 72 GLU A O 1
ATOM 542 N N . THR A 1 73 ? -7.210 5.866 12.889 1.00 96.12 73 THR A N 1
ATOM 543 C CA . THR A 1 73 ? -7.759 7.071 12.258 1.00 96.12 73 THR A CA 1
ATOM 544 C C . THR A 1 73 ? -8.698 6.754 11.094 1.00 96.12 73 THR A C 1
ATOM 546 O O . THR A 1 73 ? -9.264 7.675 10.516 1.00 96.12 73 THR A O 1
ATOM 549 N N . GLY A 1 74 ? -8.939 5.482 10.767 1.00 95.31 74 GLY A N 1
ATOM 550 C CA . GLY A 1 74 ? -9.913 5.092 9.743 1.00 95.31 74 GLY A CA 1
ATOM 551 C C . GLY A 1 74 ? -9.317 4.822 8.359 1.00 95.31 74 GLY A C 1
ATOM 552 O O . GLY A 1 74 ? -10.072 4.690 7.394 1.00 95.31 74 GLY A O 1
ATOM 553 N N . CYS A 1 75 ? -7.994 4.683 8.237 1.00 97.06 75 CYS A N 1
ATOM 554 C CA . CYS A 1 75 ? -7.364 4.266 6.987 1.00 97.06 75 CYS A CA 1
ATOM 555 C C . CYS A 1 75 ? -7.746 2.817 6.652 1.00 97.06 75 CYS A C 1
ATOM 557 O O . CYS A 1 75 ? -7.466 1.897 7.425 1.00 97.06 75 CYS A O 1
ATOM 559 N N . TYR A 1 76 ? -8.363 2.593 5.491 1.00 96.31 76 TYR A N 1
ATOM 560 C CA . TYR A 1 76 ? -8.759 1.251 5.046 1.00 96.31 76 TYR A CA 1
ATOM 561 C C . TYR A 1 76 ? -7.785 0.644 4.030 1.00 96.31 76 TYR A C 1
ATOM 563 O O . TYR A 1 76 ? -7.738 -0.576 3.872 1.00 96.31 76 TYR A O 1
ATOM 571 N N . ALA A 1 77 ? -6.980 1.460 3.352 1.00 97.75 77 ALA A N 1
ATOM 572 C CA . ALA A 1 77 ? -6.021 0.983 2.365 1.00 97.75 77 ALA A CA 1
ATOM 573 C C . ALA A 1 77 ? -4.768 1.858 2.325 1.00 97.75 77 ALA A C 1
ATOM 575 O O . ALA A 1 77 ? -4.858 3.081 2.293 1.00 97.75 77 ALA A O 1
ATOM 576 N N . ASP A 1 78 ? -3.607 1.218 2.253 1.00 98.19 78 ASP A N 1
ATOM 577 C CA . ASP A 1 78 ? -2.344 1.840 1.886 1.00 98.19 78 ASP A CA 1
ATOM 578 C C . ASP A 1 78 ? -2.035 1.557 0.411 1.00 98.19 78 ASP A C 1
ATOM 580 O O . ASP A 1 78 ? -2.076 0.416 -0.066 1.00 98.19 78 ASP A O 1
ATOM 584 N N . LEU A 1 79 ? -1.699 2.626 -0.305 1.00 97.56 79 LEU A N 1
ATOM 585 C CA . LEU A 1 79 ? -1.370 2.642 -1.722 1.00 97.56 79 LEU A CA 1
ATOM 586 C C . LEU A 1 79 ? 0.106 2.996 -1.955 1.00 97.56 79 LEU A C 1
ATOM 588 O O . LEU A 1 79 ? 0.471 3.353 -3.076 1.00 97.56 79 LEU A O 1
ATOM 592 N N . THR A 1 80 ? 0.973 2.864 -0.953 1.00 96.44 80 THR A N 1
ATOM 593 C CA . THR A 1 80 ? 2.364 3.328 -1.018 1.00 96.44 80 THR A CA 1
ATOM 594 C C . THR A 1 80 ? 3.236 2.482 -1.947 1.00 96.44 80 THR A C 1
ATOM 596 O O . THR A 1 80 ? 4.076 3.014 -2.664 1.00 96.44 80 THR A O 1
ATOM 599 N N . LEU A 1 81 ? 3.058 1.158 -1.964 1.00 96.38 81 LEU A N 1
ATOM 600 C CA . LEU A 1 81 ? 3.973 0.242 -2.661 1.00 96.38 81 LEU A CA 1
ATOM 601 C C . LEU A 1 81 ? 3.542 -0.069 -4.108 1.00 96.38 81 LEU A C 1
ATOM 603 O O . LEU A 1 81 ? 2.353 -0.241 -4.362 1.00 96.38 81 LEU A O 1
ATOM 607 N N . PRO A 1 82 ? 4.462 -0.248 -5.070 1.00 95.06 82 PRO A N 1
ATOM 608 C CA . PRO A 1 82 ? 5.907 -0.381 -4.892 1.00 95.06 82 PRO A CA 1
ATOM 609 C C . PRO A 1 82 ? 6.648 0.962 -4.811 1.00 95.06 82 PRO A C 1
ATOM 611 O O . PRO A 1 82 ? 6.239 1.947 -5.410 1.00 95.06 82 PRO A O 1
ATOM 614 N N . ALA A 1 83 ? 7.791 0.956 -4.124 1.00 90.50 83 ALA A N 1
ATOM 615 C CA . ALA A 1 83 ? 8.730 2.076 -4.037 1.00 90.50 83 ALA A CA 1
ATOM 616 C C . ALA A 1 83 ? 9.838 2.042 -5.113 1.00 90.50 83 ALA A C 1
ATOM 618 O O . ALA A 1 83 ? 10.469 3.066 -5.353 1.00 90.50 83 ALA A O 1
ATOM 619 N N . SER A 1 84 ? 10.071 0.878 -5.747 1.00 84.12 84 SER A N 1
ATOM 620 C CA . SER A 1 84 ? 11.190 0.504 -6.651 1.00 84.12 84 SER A CA 1
ATOM 621 C C . SER A 1 84 ? 12.260 -0.369 -5.982 1.00 84.12 84 SER A C 1
ATOM 623 O O . SER A 1 84 ? 12.571 -0.198 -4.809 1.00 84.12 84 SER A O 1
ATOM 625 N N . ILE A 1 85 ? 12.863 -1.305 -6.730 1.00 81.94 85 ILE A N 1
ATOM 626 C CA . ILE A 1 85 ? 13.737 -2.371 -6.189 1.00 81.94 85 ILE A CA 1
ATOM 627 C C . ILE A 1 85 ? 15.033 -1.882 -5.524 1.00 81.94 85 ILE A C 1
ATOM 629 O O . ILE A 1 85 ? 15.640 -2.630 -4.766 1.00 81.94 85 ILE A O 1
ATOM 633 N N . PHE A 1 86 ? 15.461 -0.649 -5.796 1.00 84.94 86 PHE A N 1
ATOM 634 C CA . PHE A 1 86 ? 16.652 -0.052 -5.177 1.00 84.94 86 PHE A CA 1
ATOM 635 C C . PHE A 1 86 ? 16.314 0.896 -4.023 1.00 84.94 86 PHE A C 1
ATOM 637 O O . PHE A 1 86 ? 17.211 1.450 -3.389 1.00 84.94 86 PHE A O 1
ATOM 644 N N . HIS A 1 87 ? 15.026 1.110 -3.754 1.00 90.12 87 HIS A N 1
ATOM 645 C CA . HIS A 1 87 ? 14.586 1.999 -2.696 1.00 90.12 87 HIS A CA 1
ATOM 646 C C . HIS A 1 87 ? 14.598 1.276 -1.343 1.00 90.12 87 HIS A C 1
ATOM 648 O O . HIS A 1 87 ? 14.075 0.174 -1.209 1.00 90.12 87 HIS A O 1
ATOM 654 N N . TRP A 1 88 ? 15.130 1.924 -0.305 1.00 90.38 88 TRP A N 1
ATOM 655 C CA . TRP A 1 88 ? 15.279 1.350 1.044 1.00 90.38 88 TRP A CA 1
ATOM 656 C C . TRP A 1 88 ? 13.957 0.940 1.709 1.00 90.38 88 TRP A C 1
ATOM 658 O O . TRP A 1 88 ? 13.946 0.088 2.595 1.00 90.38 88 TRP A O 1
ATOM 668 N N . ALA A 1 89 ? 12.850 1.556 1.291 1.00 92.88 89 ALA A N 1
ATOM 669 C CA . ALA A 1 89 ? 11.508 1.236 1.772 1.00 92.88 89 ALA A CA 1
ATOM 670 C C . ALA A 1 89 ? 10.851 0.046 1.045 1.00 92.88 89 ALA A C 1
ATOM 672 O O . ALA A 1 89 ? 9.820 -0.450 1.494 1.00 92.88 89 ALA A O 1
ATOM 673 N N . GLN A 1 90 ? 11.413 -0.419 -0.078 1.00 95.25 90 GLN A N 1
ATOM 674 C CA . GLN A 1 90 ? 10.817 -1.506 -0.849 1.00 95.25 90 GLN A CA 1
ATOM 675 C C . GLN A 1 90 ? 10.838 -2.814 -0.055 1.00 95.25 90 GLN A C 1
ATOM 677 O O . GLN A 1 90 ? 11.863 -3.235 0.481 1.00 95.25 90 GLN A O 1
ATOM 682 N N . THR A 1 91 ? 9.687 -3.480 0.001 1.00 94.88 91 THR A N 1
ATOM 683 C CA . THR A 1 91 ? 9.535 -4.771 0.671 1.00 94.88 91 THR A CA 1
ATOM 684 C C . THR A 1 91 ? 9.771 -5.927 -0.302 1.00 94.88 91 THR A C 1
ATOM 686 O O . THR A 1 91 ? 9.608 -5.781 -1.515 1.00 94.88 91 THR A O 1
ATOM 689 N N . ALA A 1 92 ? 10.157 -7.091 0.236 1.00 95.06 92 ALA A N 1
ATOM 690 C CA . ALA A 1 92 ? 10.367 -8.307 -0.554 1.00 95.06 92 ALA A CA 1
ATOM 691 C C . ALA A 1 92 ? 9.055 -8.890 -1.105 1.00 95.06 92 ALA A C 1
ATOM 693 O O . ALA A 1 92 ? 9.047 -9.513 -2.164 1.00 95.06 92 ALA A O 1
ATOM 694 N N . LYS A 1 93 ? 7.938 -8.683 -0.394 1.00 96.88 93 LYS A N 1
ATOM 695 C CA . LYS A 1 93 ? 6.604 -9.018 -0.889 1.00 96.88 93 LYS A CA 1
ATOM 696 C C . LYS A 1 93 ? 6.201 -7.984 -1.936 1.00 96.88 93 LYS A C 1
ATOM 698 O O . LYS A 1 93 ? 6.106 -6.803 -1.621 1.00 96.88 93 LYS A O 1
ATOM 703 N N . ILE A 1 94 ? 5.982 -8.432 -3.165 1.00 97.25 94 ILE A N 1
ATOM 704 C CA . ILE A 1 94 ? 5.619 -7.592 -4.312 1.00 97.25 94 ILE A CA 1
ATOM 705 C C . ILE A 1 94 ? 4.347 -8.139 -4.966 1.00 97.25 94 ILE A C 1
ATOM 707 O O . ILE A 1 94 ? 3.979 -9.291 -4.723 1.00 97.25 94 ILE A O 1
ATOM 711 N N . ASN A 1 95 ? 3.694 -7.338 -5.811 1.00 97.69 95 ASN A N 1
ATOM 712 C CA . ASN A 1 95 ? 2.554 -7.767 -6.627 1.00 97.69 95 ASN A CA 1
ATOM 713 C C . ASN A 1 95 ? 1.437 -8.456 -5.818 1.00 97.69 95 ASN A C 1
ATOM 715 O O . ASN A 1 95 ? 0.922 -9.496 -6.217 1.00 97.69 95 ASN A O 1
ATOM 719 N N . SER A 1 96 ? 1.101 -7.913 -4.645 1.00 98.00 96 SER A N 1
ATOM 720 C CA . SER A 1 96 ? 0.188 -8.550 -3.691 1.00 98.00 96 SER A CA 1
ATOM 721 C C . SER A 1 96 ? -0.895 -7.600 -3.167 1.00 98.00 96 SER A C 1
ATOM 723 O O . SER A 1 96 ? -0.669 -6.397 -3.035 1.00 98.00 96 SER A O 1
ATOM 725 N N . LEU A 1 97 ? -2.036 -8.176 -2.779 1.00 98.50 97 LEU A N 1
ATOM 726 C CA . LEU A 1 97 ? -3.077 -7.541 -1.964 1.00 98.50 97 LEU A CA 1
ATOM 727 C C . LEU A 1 97 ? -3.141 -8.289 -0.639 1.00 98.50 97 LEU A C 1
ATOM 729 O O . LEU A 1 97 ? -3.344 -9.505 -0.655 1.00 98.50 97 LEU A O 1
ATOM 733 N N . TYR A 1 98 ? -2.927 -7.621 0.492 1.00 98.62 98 TYR A N 1
ATOM 734 C CA . TYR A 1 98 ? -2.773 -8.346 1.754 1.00 98.62 98 TYR A CA 1
ATOM 735 C C . TYR A 1 98 ? -3.108 -7.536 3.006 1.00 98.62 98 TYR A C 1
ATOM 737 O O . TYR A 1 98 ? -2.977 -6.315 3.044 1.00 98.62 98 TYR A O 1
ATOM 745 N N . GLU A 1 99 ? -3.486 -8.259 4.056 1.00 98.31 99 GLU A N 1
ATOM 746 C CA . GLU A 1 99 ? -3.534 -7.767 5.430 1.00 98.31 99 GLU A CA 1
ATOM 747 C C . GLU A 1 99 ? -2.108 -7.624 5.970 1.00 98.31 99 GLU A C 1
ATOM 749 O O . GLU A 1 99 ? -1.311 -8.566 5.886 1.00 98.31 99 GLU A O 1
ATOM 754 N N . CYS A 1 100 ? -1.788 -6.465 6.544 1.00 96.25 100 CYS A N 1
ATOM 755 C CA . CYS A 1 100 ? -0.498 -6.219 7.181 1.00 96.25 100 CYS A CA 1
ATOM 756 C C . CYS A 1 100 ? -0.213 -7.232 8.308 1.00 96.25 100 CYS A C 1
ATOM 758 O O . CYS A 1 100 ? -1.118 -7.686 9.007 1.00 96.25 100 CYS A O 1
ATOM 760 N N . GLY A 1 101 ? 1.063 -7.583 8.502 1.00 96.88 101 GLY A N 1
ATOM 761 C CA . GLY A 1 101 ? 1.494 -8.347 9.670 1.00 96.88 101 GLY A CA 1
ATOM 762 C C . GLY A 1 101 ? 1.228 -7.611 10.988 1.00 96.88 101 GLY A C 1
ATOM 763 O O . GLY A 1 101 ? 1.069 -6.394 11.016 1.00 96.88 101 GLY A O 1
ATOM 764 N N . LEU A 1 102 ? 1.214 -8.366 12.086 1.00 96.69 102 LEU A N 1
ATOM 765 C CA . LEU A 1 102 ? 1.124 -7.844 13.450 1.00 96.69 102 LEU A CA 1
ATOM 766 C C . LEU A 1 102 ? 2.468 -8.012 14.179 1.00 96.69 102 LEU A C 1
ATOM 768 O O . LEU A 1 102 ? 3.223 -8.931 13.841 1.00 96.69 102 LEU A O 1
ATOM 772 N N . PRO A 1 103 ? 2.752 -7.186 15.202 1.00 97.75 103 PRO A N 1
ATOM 773 C CA . PRO A 1 103 ? 1.919 -6.083 15.712 1.00 97.75 103 PRO A CA 1
ATOM 774 C C . PRO A 1 103 ? 2.075 -4.770 14.906 1.00 97.75 103 PRO A C 1
ATOM 776 O O . PRO A 1 103 ? 3.112 -4.540 14.285 1.00 97.75 103 PRO A O 1
ATOM 779 N N . LEU A 1 104 ? 1.034 -3.919 14.893 1.00 97.56 104 LEU A N 1
ATOM 780 C CA . LEU A 1 104 ? 0.985 -2.679 14.085 1.00 97.56 104 LEU A CA 1
ATOM 781 C C . LEU A 1 104 ? 1.742 -1.490 14.695 1.00 97.56 104 LEU A C 1
ATOM 783 O O . LEU A 1 104 ? 1.984 -0.499 14.009 1.00 97.56 104 LEU A O 1
ATOM 787 N N . ASP A 1 105 ? 2.101 -1.574 15.973 1.00 97.25 105 ASP A N 1
ATOM 788 C CA . ASP A 1 105 ? 2.864 -0.556 16.701 1.00 97.25 105 ASP A CA 1
ATOM 789 C C . ASP A 1 105 ? 4.381 -0.651 16.451 1.00 97.25 105 ASP A C 1
ATOM 791 O O . ASP A 1 105 ? 5.158 0.140 16.988 1.00 97.25 105 ASP A O 1
ATOM 795 N N . ARG A 1 106 ? 4.817 -1.624 15.641 1.00 96.38 106 ARG A N 1
ATOM 796 C CA . ARG A 1 106 ? 6.221 -1.859 15.298 1.00 96.38 106 ARG A CA 1
ATOM 797 C C . ARG A 1 106 ? 6.532 -1.398 13.890 1.00 96.38 106 ARG A C 1
ATOM 799 O O . ARG A 1 106 ? 5.706 -1.485 12.991 1.00 96.38 106 ARG A O 1
ATOM 806 N N . ARG A 1 107 ? 7.804 -1.057 13.691 1.00 96.38 107 ARG A N 1
ATOM 807 C CA . ARG A 1 107 ? 8.387 -0.713 12.398 1.00 96.38 107 ARG A CA 1
ATOM 808 C C . ARG A 1 107 ? 8.093 -1.744 11.307 1.00 96.38 107 ARG A C 1
ATOM 810 O O . ARG A 1 107 ? 8.367 -2.935 11.458 1.00 96.38 107 ARG A O 1
ATOM 817 N N . ALA A 1 108 ? 7.694 -1.233 10.146 1.00 96.31 108 ALA A N 1
ATOM 818 C CA . ALA A 1 108 ? 7.547 -1.947 8.881 1.00 96.31 108 ALA A CA 1
ATOM 819 C C . ALA A 1 108 ? 6.797 -3.294 8.969 1.00 96.31 108 ALA A C 1
ATOM 821 O O . ALA A 1 108 ? 7.258 -4.285 8.382 1.00 96.31 108 ALA A O 1
ATOM 822 N N . PRO A 1 109 ? 5.632 -3.362 9.642 1.00 97.38 109 PRO A N 1
ATOM 823 C CA . PRO A 1 109 ? 4.940 -4.630 9.850 1.00 97.38 109 PRO A CA 1
ATOM 824 C C . PRO A 1 109 ? 4.380 -5.176 8.523 1.00 97.38 109 PRO A C 1
ATOM 826 O O . PRO A 1 109 ? 4.306 -6.387 8.312 1.00 97.38 109 PRO A O 1
ATOM 829 N N . HIS A 1 110 ? 4.136 -4.282 7.558 1.00 97.25 110 HIS A N 1
ATOM 830 C CA . HIS A 1 110 ? 3.688 -4.575 6.197 1.00 97.25 110 HIS A CA 1
ATOM 831 C C . HIS A 1 110 ? 4.750 -5.270 5.325 1.00 97.25 110 HIS A C 1
ATOM 833 O O . HIS A 1 110 ? 4.457 -5.647 4.190 1.00 97.25 110 HIS A O 1
ATOM 839 N N . ARG A 1 111 ? 5.987 -5.477 5.811 1.00 96.88 111 ARG A N 1
ATOM 840 C CA . ARG A 1 111 ? 6.990 -6.318 5.120 1.00 96.88 111 ARG A CA 1
ATOM 841 C C . ARG A 1 111 ? 6.530 -7.764 4.962 1.00 96.88 111 ARG A C 1
ATOM 843 O O . ARG A 1 111 ? 7.041 -8.478 4.101 1.00 96.88 111 ARG A O 1
ATOM 850 N N . ARG A 1 112 ? 5.596 -8.193 5.808 1.00 96.69 112 ARG A N 1
ATOM 851 C CA . ARG A 1 112 ? 4.916 -9.484 5.754 1.00 96.69 112 ARG A CA 1
ATOM 852 C C . ARG A 1 112 ? 3.415 -9.251 5.888 1.00 96.69 112 ARG A C 1
ATOM 854 O O . ARG A 1 112 ? 2.968 -8.157 6.222 1.00 96.69 112 ARG A O 1
ATOM 861 N N . GLY A 1 113 ? 2.644 -10.290 5.616 1.00 96.81 113 GLY A N 1
ATOM 862 C CA . GLY A 1 113 ? 1.198 -10.223 5.707 1.00 96.81 113 GLY A CA 1
ATOM 863 C C . GLY A 1 113 ? 0.527 -11.401 5.026 1.00 96.81 113 GLY A C 1
ATOM 864 O O . GLY A 1 113 ? 1.188 -12.193 4.348 1.00 96.81 113 GLY A O 1
ATOM 865 N N . ARG A 1 114 ? -0.781 -11.521 5.233 1.00 98.00 114 ARG A N 1
ATOM 866 C CA . ARG A 1 114 ? -1.605 -12.582 4.651 1.00 98.00 114 ARG A CA 1
ATOM 867 C C . ARG A 1 114 ? -2.325 -12.039 3.426 1.00 98.00 114 ARG A C 1
ATOM 869 O O . ARG A 1 114 ? -2.997 -11.020 3.529 1.00 98.00 114 ARG A O 1
ATOM 876 N N . ASP A 1 115 ? -2.197 -12.730 2.297 1.00 98.44 115 ASP A N 1
ATOM 877 C CA . ASP A 1 115 ? -2.928 -12.363 1.083 1.00 98.44 115 ASP A CA 1
ATOM 878 C C . ASP A 1 115 ? -4.433 -12.317 1.332 1.00 98.44 115 ASP A C 1
ATOM 880 O O . ASP A 1 115 ? -4.974 -13.154 2.059 1.00 98.44 115 ASP A O 1
ATOM 884 N N . LEU A 1 116 ? -5.097 -11.363 0.686 1.00 98.44 116 LEU A N 1
ATOM 885 C CA . LEU A 1 116 ? -6.548 -11.339 0.634 1.00 98.44 116 LEU A CA 1
ATOM 886 C C . LEU A 1 116 ? -7.063 -12.599 -0.055 1.00 98.44 116 LEU A C 1
ATOM 888 O O . LEU A 1 116 ? -6.495 -13.067 -1.044 1.00 98.44 116 LEU A O 1
ATOM 892 N N . GLU A 1 117 ? -8.166 -13.123 0.462 1.00 98.25 117 GLU A N 1
ATOM 893 C CA . GLU A 1 117 ? -8.742 -14.389 0.032 1.00 98.25 117 GLU A CA 1
ATOM 894 C C . GLU A 1 117 ? -10.265 -14.285 -0.024 1.00 98.25 117 GLU A C 1
ATOM 896 O O . GLU A 1 117 ? -10.905 -13.709 0.857 1.00 98.25 117 GLU A O 1
ATOM 901 N N . SER A 1 118 ? -10.853 -14.829 -1.086 1.00 97.88 118 SER A N 1
ATOM 902 C CA . SER A 1 118 ? -12.302 -14.846 -1.254 1.00 97.88 118 SER A CA 1
ATOM 903 C C . SER A 1 118 ? -12.975 -15.664 -0.153 1.00 97.88 118 SER A C 1
ATOM 905 O O . SER A 1 118 ? -12.459 -16.693 0.270 1.00 97.88 118 SER A O 1
ATOM 907 N N . GLY A 1 119 ? -14.124 -15.193 0.333 1.00 96.75 119 GLY A N 1
ATOM 908 C CA . GLY A 1 119 ? -14.826 -15.823 1.456 1.00 96.75 119 GLY A CA 1
ATOM 909 C C . GLY A 1 119 ? -14.205 -15.539 2.828 1.00 96.75 119 GLY A C 1
ATOM 910 O O . GLY A 1 119 ? -14.719 -16.017 3.836 1.00 96.75 119 GLY A O 1
ATOM 911 N N . ARG A 1 120 ? -13.136 -14.733 2.897 1.00 96.75 120 ARG A N 1
ATOM 912 C CA . ARG A 1 120 ? -12.495 -14.335 4.150 1.00 96.75 120 ARG A CA 1
ATOM 913 C C . ARG A 1 120 ? -12.485 -12.810 4.303 1.00 96.75 120 ARG A C 1
ATOM 915 O O . ARG A 1 120 ? -11.642 -12.144 3.704 1.00 96.75 120 ARG A O 1
ATOM 922 N N . PRO A 1 121 ? -13.368 -12.250 5.145 1.00 95.25 121 PRO A N 1
ATOM 923 C CA . PRO A 1 121 ? -13.340 -10.828 5.461 1.00 95.25 121 PRO A CA 1
ATOM 924 C C . PRO A 1 121 ? -12.000 -10.419 6.098 1.00 95.25 121 PRO A C 1
ATOM 926 O O . PRO A 1 121 ? -11.527 -11.126 7.001 1.00 95.25 121 PRO A O 1
ATOM 929 N N . PRO A 1 122 ? -11.390 -9.299 5.667 1.00 95.31 122 PRO A N 1
ATOM 930 C CA . PRO A 1 122 ? -10.213 -8.754 6.326 1.00 95.31 122 PRO A CA 1
ATOM 931 C C . PRO A 1 122 ? -10.502 -8.350 7.770 1.00 95.31 122 PRO A C 1
ATOM 933 O O . PRO A 1 122 ? -11.594 -7.892 8.099 1.00 95.31 122 PRO A O 1
ATOM 936 N N . LYS A 1 123 ? -9.499 -8.507 8.628 1.00 96.06 123 LYS A N 1
ATOM 937 C CA . LYS A 1 123 ? -9.538 -8.174 10.055 1.00 96.06 123 LYS A CA 1
ATOM 938 C C . LYS A 1 123 ? -8.494 -7.129 10.439 1.00 96.06 123 LYS A C 1
ATOM 940 O O . LYS A 1 123 ? -8.647 -6.486 11.471 1.00 96.06 123 LYS A O 1
ATOM 945 N N . VAL A 1 124 ? -7.437 -6.972 9.640 1.00 96.88 124 VAL A N 1
ATOM 946 C CA . VAL A 1 124 ? -6.353 -6.016 9.891 1.00 96.88 124 VAL A CA 1
ATOM 947 C C . VAL A 1 124 ? -6.322 -4.960 8.792 1.00 96.88 124 VAL A C 1
ATOM 949 O O . VAL A 1 124 ? -6.122 -5.274 7.619 1.00 96.88 124 VAL A O 1
ATOM 952 N N . PHE A 1 125 ? -6.473 -3.702 9.199 1.00 96.19 125 PHE A N 1
ATOM 953 C CA . PHE A 1 125 ? -6.400 -2.524 8.339 1.00 96.19 125 PHE A CA 1
ATOM 954 C C . PHE A 1 125 ? -5.201 -1.634 8.723 1.00 96.19 125 PHE A C 1
ATOM 956 O O . PHE A 1 125 ? -4.735 -1.726 9.860 1.00 96.19 125 PHE A O 1
ATOM 963 N N . PRO A 1 126 ? -4.704 -0.779 7.808 1.00 97.75 126 PRO A N 1
ATOM 964 C CA . PRO A 1 126 ? -5.099 -0.701 6.400 1.00 97.75 126 PRO A CA 1
ATOM 965 C C . PRO A 1 126 ? -4.634 -1.915 5.580 1.00 97.75 126 PRO A C 1
ATOM 967 O O . PRO A 1 126 ? -3.607 -2.535 5.871 1.00 97.75 126 PRO A O 1
ATOM 970 N N . LEU A 1 127 ? -5.398 -2.246 4.536 1.00 98.44 127 LEU A N 1
ATOM 971 C CA . LEU A 1 127 ? -4.994 -3.236 3.539 1.00 98.44 127 LEU A CA 1
ATOM 972 C C . LEU A 1 127 ? -3.825 -2.703 2.718 1.00 98.44 127 LEU A C 1
ATOM 974 O O . LEU A 1 127 ? -3.845 -1.551 2.298 1.00 98.44 127 LEU A O 1
ATOM 978 N N . ILE A 1 128 ? -2.837 -3.539 2.424 1.00 98.56 128 ILE A N 1
ATOM 979 C CA . ILE A 1 128 ? -1.730 -3.149 1.554 1.00 98.56 128 ILE A CA 1
ATOM 980 C C . ILE A 1 128 ? -2.084 -3.501 0.113 1.00 98.56 128 ILE A C 1
ATOM 982 O O . ILE A 1 128 ? -2.205 -4.679 -0.236 1.00 98.56 128 ILE A O 1
ATOM 986 N N . ILE A 1 129 ? -2.230 -2.476 -0.727 1.00 98.25 129 ILE A N 1
ATOM 987 C CA . ILE A 1 129 ? -2.598 -2.611 -2.138 1.00 98.25 129 ILE A CA 1
ATOM 988 C C . ILE A 1 129 ? -1.385 -2.254 -2.992 1.00 98.25 129 ILE A C 1
ATOM 990 O O . ILE A 1 129 ? -1.067 -1.079 -3.209 1.00 98.25 129 ILE A O 1
ATOM 994 N N . GLN A 1 130 ? -0.681 -3.268 -3.490 1.00 97.94 130 GLN A N 1
ATOM 995 C CA . GLN A 1 130 ? 0.501 -3.043 -4.315 1.00 97.94 130 GLN A CA 1
ATOM 996 C C . GLN A 1 130 ? 0.158 -2.848 -5.791 1.00 97.94 130 GLN A C 1
ATOM 998 O O . GLN A 1 130 ? -0.793 -3.422 -6.316 1.00 97.94 130 GLN A O 1
ATOM 1003 N N . GLY A 1 131 ? 0.965 -2.032 -6.465 1.00 96.94 131 GLY A N 1
ATOM 1004 C CA . GLY A 1 131 ? 0.984 -1.949 -7.924 1.00 96.94 131 GLY A CA 1
ATOM 1005 C C . GLY A 1 131 ? 1.954 -2.951 -8.559 1.00 96.94 131 GLY A C 1
ATOM 1006 O O . GLY A 1 131 ? 2.775 -3.543 -7.850 1.00 96.94 131 GLY A O 1
ATOM 1007 N N . PRO A 1 132 ? 1.885 -3.130 -9.890 1.00 96.81 132 PRO A N 1
ATOM 1008 C CA . PRO A 1 132 ? 2.825 -3.959 -10.633 1.00 96.81 132 PRO A CA 1
ATOM 1009 C C . PRO A 1 132 ? 4.282 -3.525 -10.431 1.00 96.81 132 PRO A C 1
ATOM 1011 O O . PRO A 1 132 ? 4.627 -2.367 -10.651 1.00 96.81 132 PRO A O 1
ATOM 1014 N N . LEU A 1 133 ? 5.141 -4.479 -10.080 1.00 96.31 133 LEU A N 1
ATOM 1015 C CA . LEU A 1 133 ? 6.594 -4.368 -10.067 1.00 96.31 133 LEU A CA 1
ATOM 1016 C C . LEU A 1 133 ? 7.199 -5.582 -10.780 1.00 96.31 133 LEU A C 1
ATOM 1018 O O . LEU A 1 133 ? 7.136 -6.704 -10.272 1.00 96.31 133 LEU A O 1
ATOM 1022 N N . LEU A 1 134 ? 7.763 -5.374 -11.970 1.00 94.69 134 LEU A N 1
ATOM 1023 C CA . LEU A 1 134 ? 8.361 -6.434 -12.786 1.00 94.69 134 LEU A CA 1
ATOM 1024 C C . LEU A 1 134 ? 9.666 -5.981 -13.442 1.00 94.69 134 LEU A C 1
ATOM 1026 O O . LEU A 1 134 ? 9.944 -4.792 -13.577 1.00 94.69 134 LEU A O 1
ATOM 1030 N N . LEU A 1 135 ? 10.437 -6.954 -13.926 1.00 92.00 135 LEU A N 1
ATOM 1031 C CA . LEU A 1 135 ? 11.514 -6.703 -14.876 1.00 92.00 135 LEU A CA 1
ATOM 1032 C C . LEU A 1 135 ? 10.965 -6.718 -16.309 1.00 92.00 135 LEU A C 1
ATOM 1034 O O . LEU A 1 135 ? 10.277 -7.654 -16.722 1.00 92.00 135 LEU A O 1
ATOM 1038 N N . ASP A 1 136 ? 11.296 -5.682 -17.072 1.00 90.06 136 ASP A N 1
ATOM 1039 C CA . ASP A 1 136 ? 10.990 -5.541 -18.490 1.00 90.06 136 ASP A CA 1
ATOM 1040 C C . ASP A 1 136 ? 12.233 -5.838 -19.346 1.00 90.06 136 ASP A C 1
ATOM 1042 O O . ASP A 1 136 ? 13.240 -5.125 -19.283 1.00 90.06 136 ASP A O 1
ATOM 1046 N N . PHE A 1 137 ? 12.132 -6.877 -20.180 1.00 84.75 137 PHE A N 1
ATOM 1047 C CA . PHE A 1 137 ? 13.205 -7.397 -21.040 1.00 84.75 137 PHE A CA 1
ATOM 1048 C C . PHE A 1 137 ? 12.993 -7.100 -22.531 1.00 84.75 137 PHE A C 1
ATOM 1050 O O . PHE A 1 137 ? 13.520 -7.808 -23.383 1.00 84.75 137 PHE A O 1
ATOM 1057 N N . ARG A 1 138 ? 12.221 -6.064 -22.876 1.00 76.50 138 ARG A N 1
ATOM 1058 C CA . ARG A 1 138 ? 11.822 -5.703 -24.254 1.00 76.50 138 ARG A CA 1
ATOM 1059 C C . ARG A 1 138 ? 12.877 -5.752 -25.364 1.00 76.50 138 ARG A C 1
ATOM 1061 O O . ARG A 1 138 ? 12.485 -5.723 -26.526 1.00 76.50 138 ARG A O 1
ATOM 1068 N N . ARG A 1 139 ? 14.177 -5.732 -25.066 1.00 59.16 139 ARG A N 1
ATOM 1069 C CA . ARG A 1 139 ? 15.232 -5.789 -26.084 1.00 59.16 139 ARG A CA 1
ATOM 1070 C C . ARG A 1 139 ? 16.345 -6.756 -25.671 1.00 59.16 139 ARG A C 1
ATOM 1072 O O . ARG A 1 139 ? 17.043 -6.456 -24.700 1.00 59.16 139 ARG A O 1
ATOM 1079 N N . PRO A 1 140 ? 16.572 -7.849 -26.423 1.00 53.00 140 PRO A N 1
ATOM 1080 C CA . PRO A 1 140 ? 17.820 -8.601 -26.341 1.00 53.00 140 PRO A CA 1
ATOM 1081 C C . PRO A 1 140 ? 19.004 -7.639 -26.539 1.00 53.00 140 PRO A C 1
ATOM 1083 O O . PRO A 1 140 ? 18.993 -6.834 -27.469 1.00 53.00 140 PRO A O 1
ATOM 1086 N N . GLY A 1 141 ? 19.989 -7.654 -25.637 1.00 61.00 141 GLY A N 1
ATOM 1087 C CA . GLY A 1 141 ? 21.201 -6.823 -25.742 1.00 61.00 141 GLY A CA 1
ATOM 1088 C C . GLY A 1 141 ? 21.137 -5.410 -25.135 1.00 61.00 141 GLY A C 1
ATOM 1089 O O . GLY A 1 141 ? 22.145 -4.708 -25.156 1.00 61.00 141 GLY A O 1
ATOM 1090 N N . ARG A 1 142 ? 20.012 -4.972 -24.545 1.00 61.00 142 ARG A N 1
ATOM 1091 C CA . ARG A 1 142 ? 19.971 -3.774 -23.674 1.00 61.00 142 ARG A CA 1
ATOM 1092 C C . ARG A 1 142 ? 19.754 -4.160 -22.211 1.00 61.00 142 ARG A C 1
ATOM 1094 O O . ARG A 1 142 ? 19.181 -5.202 -21.912 1.00 61.00 142 ARG A O 1
ATOM 1101 N N . ARG A 1 143 ? 20.190 -3.279 -21.299 1.00 69.44 143 ARG A N 1
ATOM 1102 C CA . ARG A 1 143 ? 19.915 -3.375 -19.855 1.00 69.44 143 ARG A CA 1
ATOM 1103 C C . ARG A 1 143 ? 18.405 -3.549 -19.632 1.00 69.44 143 ARG A C 1
ATOM 1105 O O . ARG A 1 143 ? 17.608 -2.794 -20.192 1.00 69.44 143 ARG A O 1
ATOM 1112 N N . TRP A 1 144 ? 18.039 -4.546 -18.830 1.00 81.50 144 TRP A N 1
ATOM 1113 C CA . TRP A 1 144 ? 16.683 -4.734 -18.316 1.00 81.50 144 TRP A CA 1
ATOM 1114 C C . TRP A 1 144 ? 16.204 -3.462 -17.607 1.00 81.50 144 TRP A C 1
ATOM 1116 O O . TRP A 1 144 ? 17.010 -2.684 -17.090 1.00 81.50 144 TRP A O 1
ATOM 1126 N N . ARG A 1 145 ? 14.889 -3.235 -17.597 1.00 86.00 145 ARG A N 1
ATOM 1127 C CA . ARG A 1 145 ? 14.274 -2.097 -16.900 1.00 86.00 145 ARG A CA 1
ATOM 1128 C C . ARG A 1 145 ? 13.352 -2.583 -15.798 1.00 86.00 145 ARG A C 1
ATOM 1130 O O . ARG A 1 145 ? 12.816 -3.681 -15.877 1.00 86.00 145 ARG A O 1
ATOM 1137 N N . ILE A 1 146 ? 13.166 -1.751 -14.786 1.00 90.25 146 ILE A N 1
ATOM 1138 C CA . ILE A 1 146 ? 12.167 -1.984 -13.747 1.00 90.25 146 ILE A CA 1
ATOM 1139 C C . ILE A 1 146 ? 10.883 -1.306 -14.206 1.00 90.25 146 ILE A C 1
ATOM 1141 O O . ILE A 1 146 ? 10.862 -0.100 -14.432 1.00 90.25 146 ILE A O 1
ATOM 1145 N N . GLU A 1 147 ? 9.827 -2.087 -14.366 1.00 92.75 147 GLU A N 1
ATOM 1146 C CA . GLU A 1 147 ? 8.475 -1.601 -14.602 1.00 92.75 147 GLU A CA 1
ATOM 1147 C C . GLU A 1 147 ? 7.762 -1.532 -13.251 1.00 92.75 147 GLU A C 1
ATOM 1149 O O . GLU A 1 147 ? 7.549 -2.569 -12.629 1.00 92.75 147 GLU A O 1
ATOM 1154 N N . ALA A 1 148 ? 7.422 -0.323 -12.803 1.00 93.06 148 ALA A N 1
ATOM 1155 C CA . ALA A 1 148 ? 6.769 -0.064 -11.516 1.00 93.06 148 ALA A CA 1
ATOM 1156 C C . ALA A 1 148 ? 5.382 0.596 -11.665 1.00 93.06 148 ALA A C 1
ATOM 1158 O O . ALA A 1 148 ? 4.882 1.193 -10.717 1.00 93.06 148 ALA A O 1
ATOM 1159 N N . ALA A 1 149 ? 4.773 0.543 -12.858 1.00 93.00 149 ALA A N 1
ATOM 1160 C CA . ALA A 1 149 ? 3.457 1.116 -13.155 1.00 93.00 149 ALA A CA 1
ATOM 1161 C C . ALA A 1 149 ? 3.356 2.651 -13.000 1.00 93.00 149 ALA A C 1
ATOM 1163 O O . ALA A 1 149 ? 2.273 3.198 -12.787 1.00 93.00 149 ALA A O 1
ATOM 1164 N N . ALA A 1 150 ? 4.481 3.352 -13.180 1.00 91.75 150 ALA A N 1
ATOM 1165 C CA . ALA A 1 150 ? 4.504 4.808 -13.303 1.00 91.75 150 ALA A CA 1
ATOM 1166 C C . ALA A 1 150 ? 3.819 5.253 -14.608 1.00 91.75 150 ALA A C 1
ATOM 1168 O O . ALA A 1 150 ? 4.145 4.755 -15.685 1.00 91.75 150 ALA A O 1
ATOM 1169 N N . PHE A 1 151 ? 2.890 6.193 -14.541 1.00 90.00 151 PHE A N 1
ATOM 1170 C CA . PHE A 1 151 ? 2.159 6.742 -15.677 1.00 90.00 151 PHE A CA 1
ATOM 1171 C C . PHE A 1 151 ? 2.537 8.217 -15.834 1.00 90.00 151 PHE A C 1
ATOM 1173 O O . PHE A 1 151 ? 1.930 9.099 -15.232 1.00 90.00 151 PHE A O 1
ATOM 1180 N N . THR A 1 152 ? 3.615 8.477 -16.572 1.00 87.38 152 THR A N 1
ATOM 1181 C CA . THR A 1 152 ? 4.243 9.804 -16.698 1.00 87.38 152 THR A CA 1
ATOM 1182 C C . THR A 1 152 ? 4.770 10.020 -18.117 1.00 87.38 152 THR A C 1
ATOM 1184 O O . THR A 1 152 ? 4.825 9.082 -18.905 1.00 87.38 152 THR A O 1
ATOM 1187 N N . ASN A 1 153 ? 5.243 11.222 -18.454 1.00 85.31 153 ASN A N 1
ATOM 1188 C CA . ASN A 1 153 ? 5.849 11.473 -19.772 1.00 85.31 153 ASN A CA 1
ATOM 1189 C C . ASN A 1 153 ? 7.078 10.585 -20.047 1.00 85.31 153 ASN A C 1
ATOM 1191 O O . ASN A 1 153 ? 7.271 10.118 -21.167 1.00 85.31 153 ASN A O 1
ATOM 1195 N N . SER A 1 154 ? 7.890 10.297 -19.024 1.00 84.06 154 SER A N 1
ATOM 1196 C CA . SER A 1 154 ? 9.033 9.377 -19.139 1.00 84.06 154 SER A CA 1
ATOM 1197 C C . SER A 1 154 ? 8.623 7.900 -19.186 1.00 84.06 154 SER A C 1
ATOM 1199 O O . SER A 1 154 ? 9.401 7.055 -19.631 1.00 84.06 154 SER A O 1
ATOM 1201 N N . HIS A 1 155 ? 7.397 7.590 -18.756 1.00 86.62 155 HIS A N 1
ATOM 1202 C CA . HIS A 1 155 ? 6.802 6.257 -18.745 1.00 86.62 155 HIS A CA 1
ATOM 1203 C C . HIS A 1 155 ? 5.385 6.327 -19.340 1.00 86.62 155 HIS A C 1
ATOM 1205 O O . HIS A 1 155 ? 4.399 6.232 -18.596 1.00 86.62 155 HIS A O 1
ATOM 1211 N N . PRO A 1 156 ? 5.260 6.521 -20.665 1.00 88.94 156 PRO A N 1
ATOM 1212 C CA . PRO A 1 156 ? 3.968 6.733 -21.308 1.00 88.94 156 PRO A CA 1
ATOM 1213 C C . PRO A 1 156 ? 3.109 5.455 -21.320 1.00 88.94 156 PRO A C 1
ATOM 1215 O O . PRO A 1 156 ? 3.639 4.346 -21.131 1.00 88.94 156 PRO A O 1
ATOM 1218 N N . PRO A 1 157 ? 1.785 5.574 -21.539 1.00 88.88 157 PRO A N 1
ATOM 1219 C CA . PRO A 1 157 ? 0.919 4.428 -21.801 1.00 88.88 157 PRO A CA 1
ATOM 1220 C C . PRO A 1 157 ? 1.396 3.638 -23.019 1.00 88.88 157 PRO A C 1
ATOM 1222 O O . PRO A 1 157 ? 1.746 4.205 -24.050 1.00 88.88 157 PRO A O 1
ATOM 1225 N N . ASP A 1 158 ? 1.380 2.312 -22.908 1.00 90.19 158 ASP A N 1
ATOM 1226 C CA . ASP A 1 158 ? 1.722 1.414 -24.007 1.00 90.19 158 ASP A CA 1
ATOM 1227 C C . ASP A 1 158 ? 1.138 0.011 -23.760 1.00 90.19 158 ASP A C 1
ATOM 1229 O O . ASP A 1 158 ? 1.128 -0.495 -22.633 1.00 90.19 158 ASP A O 1
ATOM 1233 N N . LEU A 1 159 ? 0.673 -0.643 -24.828 1.00 94.50 159 LEU A N 1
ATOM 1234 C CA . LEU A 1 159 ? 0.064 -1.973 -24.770 1.00 94.50 159 LEU A CA 1
ATOM 1235 C C . LEU A 1 159 ? 1.023 -3.047 -24.250 1.00 94.50 159 LEU A C 1
ATOM 1237 O O . LEU A 1 159 ? 0.577 -3.988 -23.591 1.00 94.50 159 LEU A O 1
ATOM 1241 N N . HIS A 1 160 ? 2.334 -2.940 -24.492 1.00 93.06 160 HIS A N 1
ATOM 1242 C CA . HIS A 1 160 ? 3.274 -3.877 -23.869 1.00 93.06 160 HIS A CA 1
ATOM 1243 C C . HIS A 1 160 ? 3.321 -3.691 -22.354 1.00 93.06 160 HIS A C 1
ATOM 1245 O O . HIS A 1 160 ? 3.346 -4.686 -21.631 1.00 93.06 160 HIS A O 1
ATOM 1251 N N . ARG A 1 161 ? 3.284 -2.451 -21.849 1.00 94.12 161 ARG A N 1
ATOM 1252 C CA . ARG A 1 161 ? 3.216 -2.199 -20.397 1.00 94.12 161 ARG A CA 1
ATOM 1253 C C . ARG A 1 161 ? 1.958 -2.809 -19.807 1.00 94.12 161 ARG A C 1
ATOM 1255 O O . ARG A 1 161 ? 2.054 -3.537 -18.829 1.00 94.12 161 ARG A O 1
ATOM 1262 N N . LEU A 1 162 ? 0.815 -2.638 -20.472 1.00 95.44 162 LEU A N 1
ATOM 1263 C CA . LEU A 1 162 ? -0.432 -3.282 -20.063 1.00 95.44 162 LEU A CA 1
ATOM 1264 C C . LEU A 1 162 ? -0.301 -4.812 -19.989 1.00 95.44 162 LEU A C 1
ATOM 1266 O O . LEU A 1 162 ? -0.769 -5.426 -19.030 1.00 95.44 162 LEU A O 1
ATOM 1270 N N . ARG A 1 163 ? 0.377 -5.446 -20.955 1.00 95.62 163 ARG A N 1
ATOM 1271 C CA . ARG A 1 163 ? 0.664 -6.891 -20.900 1.00 95.62 163 ARG A CA 1
ATOM 1272 C C . ARG A 1 163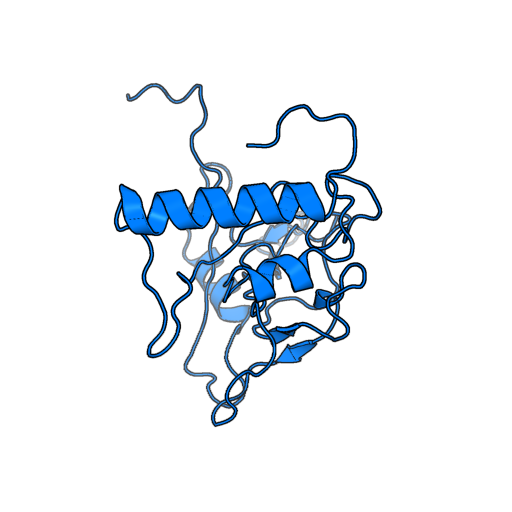 ? 1.560 -7.255 -19.711 1.00 95.62 163 ARG A C 1
ATOM 1274 O O . ARG A 1 163 ? 1.304 -8.272 -19.074 1.00 95.62 163 ARG A O 1
ATOM 1281 N N . LEU A 1 164 ? 2.573 -6.448 -19.383 1.00 95.19 164 LEU A N 1
ATOM 1282 C CA . LEU A 1 164 ? 3.403 -6.655 -18.187 1.00 95.19 164 LEU A CA 1
ATOM 1283 C C . LEU A 1 164 ? 2.595 -6.501 -16.897 1.00 95.19 164 LEU A C 1
ATOM 1285 O O . LEU A 1 164 ? 2.692 -7.349 -16.017 1.00 95.19 164 LEU A O 1
ATOM 1289 N N . TRP A 1 165 ? 1.763 -5.468 -16.797 1.00 96.38 165 TRP A N 1
ATOM 1290 C CA . TRP A 1 165 ? 0.925 -5.233 -15.625 1.00 96.38 165 TRP A CA 1
ATOM 1291 C C . TRP A 1 165 ? -0.067 -6.373 -15.404 1.00 96.38 165 TRP A C 1
ATOM 1293 O O . TRP A 1 165 ? -0.200 -6.857 -14.286 1.00 96.38 165 TRP A O 1
ATOM 1303 N N . ARG A 1 166 ? -0.682 -6.893 -16.475 1.00 96.44 166 ARG A N 1
ATOM 1304 C CA . ARG A 1 166 ? -1.516 -8.104 -16.407 1.00 96.44 166 ARG A CA 1
ATOM 1305 C C . ARG A 1 166 ? -0.724 -9.331 -15.953 1.00 96.44 166 ARG A C 1
ATOM 1307 O O . ARG A 1 166 ? -1.239 -10.126 -15.176 1.00 96.44 166 ARG A O 1
ATOM 1314 N N . ARG A 1 167 ? 0.531 -9.478 -16.396 1.00 96.62 167 ARG A N 1
ATOM 1315 C CA . ARG A 1 167 ? 1.429 -10.565 -15.962 1.00 96.62 167 ARG A CA 1
ATOM 1316 C C . ARG A 1 167 ? 1.825 -10.484 -14.488 1.00 96.62 167 ARG A C 1
ATOM 1318 O O . ARG A 1 167 ? 2.222 -11.510 -13.950 1.00 96.62 167 ARG A O 1
ATOM 1325 N N . ALA A 1 168 ? 1.720 -9.320 -13.840 1.00 97.06 168 ALA A N 1
ATOM 1326 C CA . ALA A 1 168 ? 1.912 -9.224 -12.392 1.00 97.06 168 ALA A CA 1
ATOM 1327 C C . ALA A 1 168 ? 0.866 -10.043 -11.620 1.00 97.06 168 ALA A C 1
ATOM 1329 O O . ALA A 1 168 ? 1.137 -10.426 -10.488 1.00 97.06 168 ALA A O 1
ATOM 1330 N N . ALA A 1 169 ? -0.295 -10.312 -12.241 1.00 97.06 169 ALA A N 1
ATOM 1331 C CA . ALA A 1 169 ? -1.349 -11.190 -11.732 1.00 97.06 169 ALA A CA 1
ATOM 1332 C C . ALA A 1 169 ? -1.776 -10.876 -10.286 1.00 97.06 169 ALA A C 1
ATOM 1334 O O . ALA A 1 169 ? -2.096 -11.773 -9.506 1.00 97.06 169 ALA A O 1
ATOM 1335 N N . ILE A 1 170 ? -1.786 -9.586 -9.936 1.00 98.38 170 ILE A N 1
ATOM 1336 C CA . ILE A 1 170 ? -2.218 -9.109 -8.623 1.00 98.38 170 ILE A CA 1
ATOM 1337 C C . ILE A 1 170 ? -3.723 -9.350 -8.518 1.00 98.38 170 ILE A C 1
ATOM 1339 O O . ILE A 1 170 ? -4.507 -8.722 -9.231 1.00 98.38 170 ILE A O 1
ATOM 1343 N N . CYS A 1 171 ? -4.122 -10.280 -7.658 1.00 98.06 171 CYS A N 1
ATOM 1344 C CA . CYS A 1 171 ? -5.510 -10.694 -7.497 1.00 98.06 171 CYS A CA 1
ATOM 1345 C C . CYS A 1 171 ? -5.810 -11.093 -6.050 1.00 98.06 171 CYS A C 1
ATOM 1347 O O . CYS A 1 171 ? -4.907 -11.269 -5.227 1.00 98.06 171 CYS A O 1
ATOM 1349 N N . VAL A 1 172 ? -7.099 -11.236 -5.746 1.00 98.25 172 VAL A N 1
ATOM 1350 C CA . VAL A 1 172 ? -7.562 -11.861 -4.503 1.00 98.25 172 VAL A CA 1
ATOM 1351 C C . VAL A 1 172 ? -7.459 -13.375 -4.669 1.00 98.25 172 VAL A C 1
ATOM 1353 O O . VAL A 1 172 ? -7.900 -13.932 -5.677 1.00 98.25 172 VAL A O 1
ATOM 1356 N N . ARG A 1 173 ? -6.896 -14.074 -3.681 1.00 97.69 173 ARG A N 1
ATOM 1357 C CA . ARG A 1 173 ? -6.770 -15.534 -3.725 1.00 97.69 173 ARG A CA 1
ATOM 1358 C C . ARG A 1 173 ? -8.147 -16.183 -3.884 1.00 97.69 173 ARG A C 1
ATOM 1360 O O . ARG A 1 173 ? -9.104 -15.808 -3.210 1.00 97.69 173 ARG A O 1
ATOM 1367 N N . GLY A 1 174 ? -8.237 -17.144 -4.801 1.00 97.25 174 GLY A N 1
ATOM 1368 C CA . GLY A 1 174 ? -9.499 -17.784 -5.184 1.00 97.25 174 GLY A CA 1
ATOM 1369 C C . GLY A 1 174 ? -10.326 -17.003 -6.213 1.00 97.25 174 GLY A C 1
ATOM 1370 O O . GLY A 1 174 ? -11.326 -17.534 -6.680 1.00 97.25 174 GLY A O 1
ATOM 1371 N N . ARG A 1 175 ? -9.910 -15.787 -6.607 1.00 97.56 175 ARG A N 1
ATOM 1372 C CA . ARG A 1 175 ? -10.541 -14.955 -7.651 1.00 97.56 175 ARG A CA 1
ATOM 1373 C C . ARG A 1 175 ? -9.506 -14.434 -8.655 1.00 97.56 175 ARG A C 1
ATOM 1375 O O . ARG A 1 175 ? -9.218 -13.238 -8.685 1.00 97.56 175 ARG A O 1
ATOM 1382 N N . PRO A 1 176 ? -8.920 -15.315 -9.488 1.00 94.88 176 PRO A N 1
ATOM 1383 C CA . PRO A 1 176 ? -7.963 -14.901 -10.517 1.00 94.88 176 PRO A CA 1
ATOM 1384 C C . PRO A 1 176 ? -8.597 -14.022 -11.611 1.00 94.88 176 PRO A C 1
ATOM 1386 O O . PRO A 1 176 ? -7.883 -13.346 -12.346 1.00 94.88 176 PRO A O 1
ATOM 1389 N N . ASP A 1 177 ? -9.929 -14.016 -11.712 1.00 96.25 177 ASP A N 1
ATOM 1390 C CA . ASP A 1 177 ? -10.720 -13.119 -12.556 1.00 96.25 177 ASP A CA 1
ATOM 1391 C C . ASP A 1 177 ? -10.717 -11.663 -12.053 1.00 96.25 177 ASP A C 1
ATOM 1393 O O . ASP A 1 177 ? -11.004 -10.743 -12.817 1.00 96.25 177 ASP A O 1
ATOM 1397 N N . TRP A 1 178 ? -10.353 -11.431 -10.789 1.00 96.81 178 TRP A N 1
ATOM 1398 C CA . TRP A 1 178 ? -10.254 -10.102 -10.188 1.00 96.81 178 TRP A CA 1
ATOM 1399 C C . TRP A 1 178 ? -8.820 -9.587 -10.264 1.00 96.81 178 TRP A C 1
ATOM 1401 O O . TRP A 1 178 ? -8.038 -9.723 -9.322 1.00 96.81 178 TRP A O 1
ATOM 1411 N N . LEU A 1 179 ? -8.468 -8.998 -11.406 1.00 96.69 179 LEU A N 1
ATOM 1412 C CA . LEU A 1 179 ? -7.149 -8.408 -11.633 1.00 96.69 179 LEU A CA 1
ATOM 1413 C C . LEU A 1 179 ? -7.101 -6.947 -11.179 1.00 96.69 179 LEU A C 1
ATOM 1415 O O . LEU A 1 179 ? -7.887 -6.118 -11.633 1.00 96.69 179 LEU A O 1
ATOM 1419 N N . PHE A 1 180 ? -6.111 -6.620 -10.352 1.00 97.44 180 PHE A N 1
ATOM 1420 C CA . PHE A 1 180 ? -5.854 -5.266 -9.874 1.00 97.44 180 PHE A CA 1
ATOM 1421 C C . PHE A 1 180 ? -4.604 -4.696 -10.545 1.00 97.44 180 PHE A C 1
ATOM 1423 O O . PHE A 1 180 ? -3.510 -5.249 -10.447 1.00 97.44 180 PHE A O 1
ATOM 1430 N N . ILE A 1 181 ? -4.755 -3.556 -11.217 1.00 97.25 181 ILE A N 1
ATOM 1431 C CA . ILE A 1 181 ? -3.644 -2.812 -11.817 1.00 97.25 181 ILE A CA 1
ATOM 1432 C C . ILE A 1 181 ? -3.644 -1.413 -11.211 1.00 97.25 181 ILE A C 1
ATOM 1434 O O . ILE A 1 181 ? -4.375 -0.532 -11.655 1.00 97.25 181 ILE A O 1
ATOM 1438 N N . LYS A 1 182 ? -2.820 -1.213 -10.179 1.00 96.50 182 LYS A N 1
ATOM 1439 C CA . LYS A 1 182 ? -2.622 0.108 -9.580 1.00 96.50 182 LYS A CA 1
ATOM 1440 C C . LYS A 1 182 ? -1.512 0.854 -10.315 1.00 96.50 182 LYS A C 1
ATOM 1442 O O . LYS A 1 182 ? -0.348 0.463 -10.236 1.00 96.50 182 LYS A O 1
ATOM 1447 N N . LEU A 1 183 ? -1.889 1.929 -10.998 1.00 94.81 183 LEU A N 1
ATOM 1448 C CA . LEU A 1 183 ? -0.972 2.872 -11.633 1.00 94.81 183 LEU A CA 1
ATOM 1449 C C . LEU A 1 183 ? -0.727 4.064 -10.706 1.00 94.81 183 LEU A C 1
ATOM 1451 O O . LEU A 1 183 ? -1.555 4.363 -9.847 1.00 94.81 183 LEU A O 1
ATOM 1455 N N . HIS A 1 184 ? 0.397 4.749 -10.883 1.00 91.44 184 HIS A N 1
ATOM 1456 C CA . HIS A 1 184 ? 0.680 5.986 -10.161 1.00 91.44 184 HIS A CA 1
ATOM 1457 C C . HIS A 1 184 ? 1.283 7.031 -11.093 1.00 91.44 184 HIS A C 1
ATOM 1459 O O . HIS A 1 184 ? 2.049 6.702 -11.993 1.00 91.44 184 HIS A O 1
ATOM 1465 N N . CYS A 1 185 ? 0.976 8.295 -10.853 1.00 88.38 185 CYS A N 1
ATOM 1466 C CA . CYS A 1 185 ? 1.641 9.431 -11.476 1.00 88.38 185 CYS A CA 1
ATOM 1467 C C . CYS A 1 185 ? 2.206 10.336 -10.378 1.00 88.38 185 CYS A C 1
ATOM 1469 O O . CYS A 1 185 ? 1.805 10.253 -9.216 1.00 88.38 185 CYS A O 1
ATOM 1471 N N . HIS A 1 186 ? 3.156 11.194 -10.738 1.00 76.69 186 HIS A N 1
ATOM 1472 C CA . HIS A 1 186 ? 3.508 12.316 -9.879 1.00 76.69 186 HIS A CA 1
ATOM 1473 C C . HIS A 1 186 ? 2.508 13.440 -10.153 1.00 76.69 186 HIS A C 1
ATOM 1475 O O . HIS A 1 186 ? 2.256 13.770 -11.310 1.00 76.69 186 HIS A O 1
ATOM 1481 N N . GLY A 1 187 ? 1.896 13.971 -9.095 1.00 63.66 187 GLY A N 1
ATOM 1482 C CA . GLY A 1 187 ? 1.026 15.138 -9.199 1.00 63.66 187 GLY A CA 1
ATOM 1483 C C . GLY A 1 187 ? 1.825 16.412 -9.488 1.00 63.66 187 GLY A C 1
ATOM 1484 O O . GLY A 1 187 ? 2.972 16.512 -9.061 1.00 63.66 187 GLY A O 1
ATOM 1485 N N . MET A 1 188 ? 1.172 17.325 -10.216 1.00 47.16 188 MET A N 1
ATOM 1486 C CA . MET A 1 188 ? 1.499 18.724 -10.540 1.00 47.16 188 MET A CA 1
ATOM 1487 C C . MET A 1 188 ? 2.978 19.125 -10.424 1.00 47.16 188 MET A C 1
ATOM 1489 O O . MET A 1 188 ? 3.482 19.409 -9.337 1.00 47.16 188 MET A O 1
ATOM 1493 N N . ASP A 1 189 ? 3.643 19.218 -11.576 1.00 50.41 189 ASP A N 1
ATOM 1494 C CA . ASP A 1 189 ? 4.863 20.009 -11.698 1.00 50.41 189 ASP A CA 1
ATOM 1495 C C . ASP A 1 189 ? 4.495 21.481 -11.421 1.00 50.41 189 ASP A C 1
ATOM 1497 O O . ASP A 1 189 ? 3.654 22.029 -12.133 1.00 50.41 189 ASP A O 1
ATOM 1501 N N . PRO A 1 190 ? 5.067 22.148 -10.404 1.00 52.53 190 PRO A N 1
ATOM 1502 C CA . PRO A 1 190 ? 4.790 23.562 -10.150 1.00 52.53 190 PRO A CA 1
ATOM 1503 C C . PRO A 1 190 ? 5.248 24.484 -11.297 1.00 52.53 190 PRO A C 1
ATOM 1505 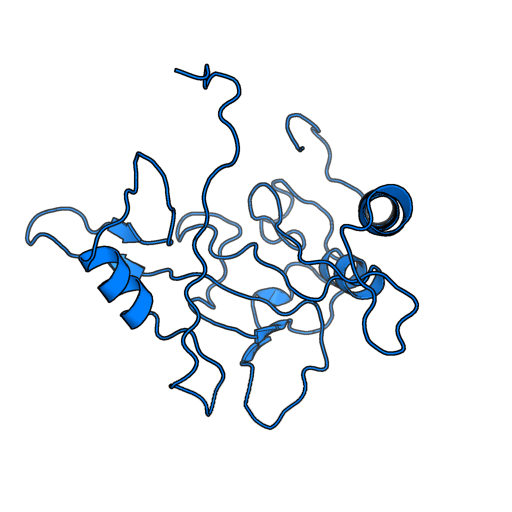O O . PRO A 1 190 ? 4.961 25.676 -11.257 1.00 52.53 190 PRO A O 1
ATOM 1508 N N . THR A 1 191 ? 5.952 23.950 -12.303 1.00 54.88 191 THR A N 1
ATOM 1509 C CA . THR A 1 191 ? 6.361 24.644 -13.532 1.00 54.88 191 THR A CA 1
ATOM 1510 C C . THR A 1 191 ? 5.506 24.298 -14.758 1.00 54.88 191 THR A C 1
ATOM 1512 O O . THR A 1 191 ? 5.754 24.827 -15.839 1.00 54.88 191 THR A O 1
ATOM 1515 N N . GLN A 1 192 ? 4.489 23.436 -14.622 1.00 51.06 192 GLN A N 1
ATOM 1516 C CA . GLN A 1 192 ? 3.529 23.180 -15.698 1.00 51.06 192 GLN A CA 1
ATOM 1517 C C . GLN A 1 192 ? 2.620 24.405 -15.877 1.00 51.06 192 GLN A C 1
ATOM 1519 O O . GLN A 1 192 ? 1.577 24.521 -15.235 1.00 51.06 192 GLN A O 1
ATOM 1524 N N . GLU A 1 193 ? 3.011 25.326 -16.758 1.00 40.38 193 GLU A N 1
ATOM 1525 C CA . GLU A 1 193 ? 2.083 26.316 -17.303 1.00 40.38 193 GLU A CA 1
ATOM 1526 C C . GLU A 1 193 ? 1.024 25.595 -18.153 1.00 40.38 193 GLU A C 1
ATOM 1528 O O . GLU A 1 193 ? 1.330 24.659 -18.900 1.00 40.38 193 GLU A O 1
ATOM 1533 N N . LEU A 1 194 ? -0.239 26.000 -17.994 1.00 46.84 194 LEU A N 1
ATOM 1534 C CA . LEU A 1 194 ? -1.335 25.576 -18.863 1.00 46.84 194 LEU A CA 1
ATOM 1535 C C . LEU A 1 194 ? -1.025 26.089 -20.275 1.00 46.84 194 LEU A C 1
ATOM 1537 O O . LEU A 1 194 ? -1.148 27.285 -20.530 1.00 46.84 194 LEU A O 1
ATOM 1541 N N . GLY A 1 195 ? -0.557 25.192 -21.143 1.00 40.25 195 GLY A N 1
ATOM 1542 C CA . GLY A 1 195 ? -0.416 25.455 -22.576 1.00 40.25 195 GLY A CA 1
ATOM 1543 C C . GLY A 1 195 ? -1.757 25.590 -23.281 1.00 40.25 195 GLY A C 1
ATOM 1544 O O . GLY A 1 195 ? -2.758 25.033 -22.770 1.00 40.25 195 GLY A O 1
#

Radius of gyration: 17.86 Å; chains: 1; bounding box: 43×44×45 Å

Sequence (195 aa):
MHHGVGKPDKPENTRRVLSNFRDILAFEHGCLASGDGDNIPRYAFVHGNFALANSAGGRACGVDSEMLILAETGCYADLTLPASIFHWAQTAKINSLYECGLPLDRRAPHRRGRDLESGRPPKVFPLIIQGPLLLDFRRPGRRWRIEAAAFTNSHPPDLHRLRLWRRAAICVRGRPDWLFIKLHCHGMDPTQELG